Protein AF-X1PYH1-F1 (afdb_monomer_lite)

Structure (mmCIF, N/CA/C/O backbone):
data_AF-X1PYH1-F1
#
_entry.id   AF-X1PYH1-F1
#
loop_
_atom_site.group_PDB
_atom_site.id
_atom_site.type_symbol
_atom_site.label_atom_id
_atom_site.label_alt_id
_atom_site.label_comp_id
_atom_site.label_asym_id
_atom_site.label_entity_id
_atom_site.label_seq_id
_atom_site.pdbx_PDB_ins_code
_atom_site.Cartn_x
_atom_site.Cartn_y
_atom_site.Cartn_z
_atom_site.occupancy
_atom_site.B_iso_or_equiv
_atom_site.auth_seq_id
_atom_site.auth_comp_id
_atom_site.auth_asym_id
_atom_site.auth_atom_id
_atom_site.pdbx_PDB_model_num
ATOM 1 N N . MET A 1 1 ? 36.160 -0.342 13.410 1.00 29.77 1 MET A N 1
ATOM 2 C CA . MET A 1 1 ? 34.861 -1.018 13.612 1.00 29.77 1 MET A CA 1
ATOM 3 C C . MET A 1 1 ? 33.832 -0.411 12.671 1.00 29.77 1 MET A C 1
ATOM 5 O O . MET A 1 1 ? 33.293 0.646 12.962 1.00 29.77 1 MET A O 1
ATOM 9 N N . LYS A 1 2 ? 33.622 -1.039 11.515 1.00 25.28 2 LYS A N 1
ATOM 10 C CA . LYS A 1 2 ? 32.509 -0.775 10.598 1.00 25.28 2 LYS A CA 1
ATOM 11 C C . LYS A 1 2 ? 31.974 -2.154 10.226 1.00 25.28 2 LYS A C 1
ATOM 13 O O . LYS A 1 2 ? 32.674 -2.896 9.546 1.00 25.28 2 LYS A O 1
ATOM 18 N N . TYR A 1 3 ? 30.819 -2.531 10.765 1.00 29.95 3 TYR A N 1
ATOM 19 C CA . TYR A 1 3 ? 30.135 -3.752 10.352 1.00 29.95 3 TYR A CA 1
ATOM 20 C C . TYR A 1 3 ? 29.528 -3.486 8.975 1.00 29.95 3 TYR A C 1
ATOM 22 O O . TYR A 1 3 ? 28.573 -2.729 8.839 1.00 29.95 3 TYR A O 1
ATOM 30 N N . PHE A 1 4 ? 30.165 -4.053 7.956 1.00 30.06 4 PHE A N 1
ATOM 31 C CA . PHE A 1 4 ? 29.662 -4.154 6.595 1.00 30.06 4 PHE A CA 1
ATOM 32 C C . PHE A 1 4 ? 28.631 -5.292 6.610 1.00 30.06 4 PHE A C 1
ATOM 34 O O . PHE A 1 4 ? 28.982 -6.458 6.445 1.00 30.06 4 PHE A O 1
ATOM 41 N N . LEU A 1 5 ? 27.382 -4.972 6.967 1.00 30.33 5 LEU A N 1
ATOM 42 C CA . LEU A 1 5 ? 26.284 -5.933 6.951 1.00 30.33 5 LEU A CA 1
ATOM 43 C C . LEU A 1 5 ? 25.777 -6.031 5.510 1.00 30.33 5 LEU A C 1
ATOM 45 O O . LEU A 1 5 ? 25.154 -5.115 4.984 1.00 30.33 5 LEU A O 1
ATOM 49 N N . ILE A 1 6 ? 26.142 -7.135 4.871 1.00 33.06 6 ILE A N 1
ATOM 50 C CA . ILE A 1 6 ? 25.723 -7.544 3.536 1.00 33.06 6 ILE A CA 1
ATOM 51 C C . ILE A 1 6 ? 24.200 -7.736 3.546 1.00 33.06 6 ILE A C 1
ATOM 53 O O . ILE A 1 6 ? 23.698 -8.705 4.111 1.00 33.06 6 ILE A O 1
ATOM 57 N N . ILE A 1 7 ? 23.474 -6.819 2.907 1.00 37.38 7 ILE A N 1
ATOM 58 C CA . ILE A 1 7 ? 22.074 -7.009 2.515 1.00 37.38 7 ILE A CA 1
ATOM 59 C C . ILE A 1 7 ? 22.101 -7.859 1.241 1.00 37.38 7 ILE A C 1
ATOM 61 O O . ILE A 1 7 ? 22.012 -7.375 0.117 1.00 37.38 7 ILE A O 1
ATOM 65 N N . ILE A 1 8 ? 22.320 -9.161 1.431 1.00 38.06 8 ILE A N 1
ATOM 66 C CA . ILE A 1 8 ? 21.725 -10.156 0.542 1.00 38.06 8 ILE A CA 1
ATOM 67 C C . ILE A 1 8 ? 20.226 -9.993 0.748 1.00 38.06 8 ILE A C 1
ATOM 69 O O . ILE A 1 8 ? 19.776 -9.937 1.888 1.00 38.06 8 ILE A O 1
ATOM 73 N N . LEU A 1 9 ? 19.487 -9.888 -0.349 1.00 37.09 9 LEU A N 1
ATOM 74 C CA . LEU A 1 9 ? 18.041 -10.027 -0.438 1.00 37.09 9 LEU A CA 1
ATOM 75 C C . LEU A 1 9 ? 17.558 -11.199 0.451 1.00 37.09 9 LEU A C 1
ATOM 77 O O . LEU A 1 9 ? 17.448 -12.335 0.000 1.00 37.09 9 LEU A O 1
ATOM 81 N N . PHE A 1 10 ? 17.297 -10.935 1.732 1.00 38.44 10 PHE A N 1
ATOM 82 C CA . PHE A 1 10 ? 16.638 -11.844 2.665 1.00 38.44 10 PHE A CA 1
ATOM 83 C C . PHE A 1 10 ? 15.124 -11.594 2.513 1.00 38.44 10 PHE A C 1
ATOM 85 O O . PHE A 1 10 ? 14.453 -11.040 3.374 1.00 38.44 10 PHE A O 1
ATOM 92 N N . LEU A 1 11 ? 14.615 -11.992 1.339 1.00 33.66 11 LEU A N 1
ATOM 93 C CA . LEU A 1 11 ? 13.344 -12.725 1.227 1.00 33.66 11 LEU A CA 1
ATOM 94 C C . LEU A 1 11 ? 13.494 -14.173 1.747 1.00 33.66 11 LEU A C 1
ATOM 96 O O . LEU A 1 11 ? 12.543 -14.936 1.803 1.00 33.66 11 LEU A O 1
ATOM 100 N N . PHE A 1 12 ? 14.693 -14.546 2.177 1.00 37.38 12 PHE A N 1
ATOM 101 C CA . PHE A 1 12 ? 14.921 -15.592 3.154 1.00 37.38 12 PHE A CA 1
ATOM 102 C C . PHE A 1 12 ? 14.766 -14.974 4.537 1.00 37.38 12 PHE A C 1
ATOM 104 O O . PHE A 1 12 ? 15.294 -13.914 4.777 1.00 37.38 12 PHE A O 1
ATOM 111 N N . LEU A 1 13 ? 14.062 -15.595 5.459 1.00 31.92 13 LEU A N 1
ATOM 112 C CA . LEU A 1 13 ? 14.347 -15.599 6.896 1.00 31.92 13 LEU A CA 1
ATOM 113 C C . LEU A 1 13 ? 13.518 -16.804 7.323 1.00 31.92 13 LEU A C 1
ATOM 115 O O . LEU A 1 13 ? 12.309 -16.715 7.292 1.00 31.92 13 LEU A O 1
ATOM 119 N N . PHE A 1 14 ? 14.161 -17.947 7.576 1.00 34.31 14 PHE A N 1
ATOM 120 C CA . PHE A 1 14 ? 13.567 -19.281 7.811 1.00 34.31 14 PHE A CA 1
ATOM 121 C C . PHE A 1 14 ? 13.035 -20.073 6.600 1.00 34.31 14 PHE A C 1
ATOM 123 O O . PHE A 1 14 ? 12.016 -20.749 6.705 1.00 34.31 14 PHE A O 1
ATOM 130 N N . CYS A 1 15 ? 13.772 -20.103 5.486 1.00 30.48 15 CYS A N 1
ATOM 131 C CA . CYS A 1 15 ? 13.591 -21.153 4.476 1.00 30.48 15 CYS A CA 1
ATOM 132 C C . CYS A 1 15 ? 14.838 -22.049 4.457 1.00 30.48 15 CYS A C 1
ATOM 134 O O . CYS A 1 15 ? 15.931 -21.600 4.119 1.00 30.48 15 CYS A O 1
ATOM 136 N N . GLU A 1 16 ? 14.690 -23.316 4.852 1.00 31.92 16 GLU A N 1
ATOM 137 C CA . GLU A 1 16 ? 15.751 -24.341 4.872 1.00 31.92 16 GLU A CA 1
ATOM 138 C C . GLU A 1 16 ? 16.169 -24.814 3.463 1.00 31.92 16 GLU A C 1
ATOM 140 O O . GLU A 1 16 ? 16.886 -25.804 3.310 1.00 31.92 16 GLU A O 1
ATOM 145 N N . LYS A 1 17 ? 15.743 -24.111 2.409 1.00 33.50 17 LYS A N 1
ATOM 146 C CA . LYS A 1 17 ? 16.168 -24.345 1.030 1.00 33.50 17 LYS A CA 1
ATOM 147 C C . LYS A 1 17 ? 16.424 -23.010 0.332 1.00 33.50 17 LYS A C 1
ATOM 149 O O . LYS A 1 17 ? 15.643 -22.080 0.517 1.00 33.50 17 LYS A O 1
ATOM 154 N N . PRO A 1 18 ? 17.503 -22.895 -0.458 1.00 39.22 18 PRO A N 1
ATOM 155 C CA . PRO A 1 18 ? 17.716 -21.731 -1.300 1.00 39.22 18 PRO A CA 1
ATOM 156 C C . PRO A 1 18 ? 16.620 -21.720 -2.374 1.00 39.22 18 PRO A C 1
ATOM 158 O O . PRO A 1 18 ? 16.609 -22.570 -3.260 1.00 39.22 18 PRO A O 1
ATOM 161 N N . ASP A 1 19 ? 15.674 -20.794 -2.255 1.00 42.78 19 ASP A N 1
ATOM 162 C CA . ASP A 1 19 ? 14.613 -20.563 -3.228 1.00 42.78 19 ASP A CA 1
ATOM 163 C C . ASP A 1 19 ? 15.245 -20.077 -4.539 1.00 42.78 19 ASP A C 1
ATOM 165 O O . ASP A 1 19 ? 15.707 -18.939 -4.653 1.00 42.78 19 ASP A O 1
ATOM 169 N N . GLU A 1 20 ? 15.235 -20.946 -5.552 1.00 42.94 20 GLU A N 1
ATOM 170 C CA . GLU A 1 20 ? 15.493 -20.620 -6.965 1.00 42.94 20 GLU A CA 1
ATOM 171 C C . GLU A 1 20 ? 14.577 -19.493 -7.489 1.00 42.94 20 GLU A C 1
ATOM 173 O O . GLU A 1 20 ? 14.863 -18.860 -8.510 1.00 42.94 20 GLU A O 1
ATOM 178 N N . ASP A 1 21 ? 13.496 -19.210 -6.763 1.00 47.22 21 ASP A N 1
ATOM 179 C CA . ASP A 1 21 ? 12.333 -18.470 -7.224 1.00 47.22 21 ASP A CA 1
ATOM 180 C C . ASP A 1 21 ? 12.578 -16.959 -7.422 1.00 47.22 21 ASP A C 1
ATOM 182 O O . ASP A 1 21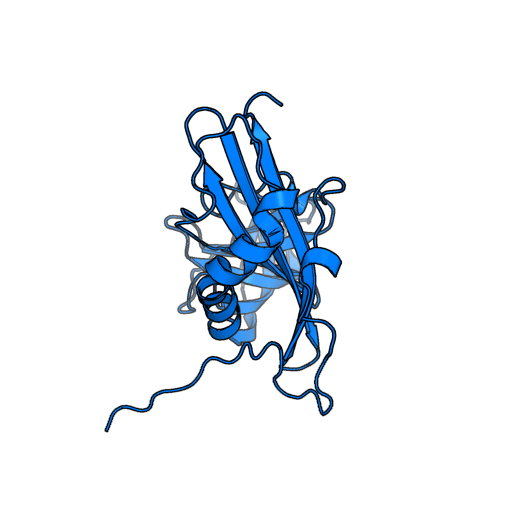 ? 12.025 -16.370 -8.342 1.00 47.22 21 ASP A O 1
ATOM 186 N N . LEU A 1 22 ? 13.494 -16.312 -6.692 1.00 50.00 22 LEU A N 1
ATOM 187 C CA . LEU A 1 22 ? 13.675 -14.842 -6.756 1.00 50.00 22 LEU A CA 1
ATOM 188 C C . LEU A 1 22 ? 14.793 -14.348 -7.680 1.00 50.00 22 LEU A C 1
ATOM 190 O O . LEU A 1 22 ? 15.028 -13.142 -7.817 1.00 50.00 22 LEU A O 1
ATOM 194 N N . SER A 1 23 ? 15.489 -15.267 -8.344 1.00 64.12 23 SER A N 1
ATOM 195 C CA . SER A 1 23 ? 16.517 -14.915 -9.329 1.00 64.12 23 SER A CA 1
ATOM 196 C C . SER A 1 23 ? 15.927 -14.149 -10.528 1.00 64.12 23 SER A C 1
ATOM 198 O O . SER A 1 23 ? 16.585 -13.247 -11.069 1.00 64.12 23 SER A O 1
ATOM 200 N N . ASN A 1 24 ? 14.660 -14.428 -10.864 1.00 82.44 24 ASN A N 1
ATOM 201 C CA . ASN A 1 24 ? 13.944 -13.885 -12.013 1.00 82.44 24 ASN A CA 1
ATOM 202 C C . ASN A 1 24 ? 12.606 -13.202 -11.620 1.00 82.44 24 ASN A C 1
ATOM 204 O O . ASN A 1 24 ? 11.560 -13.855 -11.635 1.00 82.44 24 ASN A O 1
ATOM 208 N N . PRO A 1 25 ? 12.594 -11.888 -11.312 1.00 87.12 25 PRO A N 1
ATOM 209 C CA . PRO A 1 25 ? 11.375 -11.171 -10.917 1.00 87.12 25 PRO A CA 1
ATOM 210 C C . PRO A 1 25 ? 10.311 -11.106 -12.021 1.00 87.12 25 PRO A C 1
ATOM 212 O O . PRO A 1 25 ? 9.142 -10.912 -11.705 1.00 87.12 25 PRO A O 1
ATOM 215 N N . LEU A 1 26 ? 10.681 -11.319 -13.290 1.00 91.81 26 LEU A N 1
ATOM 216 C CA . LEU A 1 26 ? 9.736 -11.335 -14.413 1.00 91.81 26 LEU A CA 1
ATOM 217 C C . LEU A 1 26 ? 8.665 -12.420 -14.255 1.00 91.81 26 LEU A C 1
ATOM 219 O O . LEU A 1 26 ? 7.538 -12.226 -14.686 1.00 91.81 26 LEU A O 1
ATOM 223 N N . LYS A 1 27 ? 8.976 -13.531 -13.569 1.00 92.69 27 LYS A N 1
ATOM 224 C CA . LYS A 1 27 ? 8.001 -14.596 -13.270 1.00 92.69 27 LYS A CA 1
ATOM 225 C C . LYS A 1 27 ? 6.818 -14.103 -12.422 1.00 92.69 27 LYS A C 1
ATOM 227 O O . LYS A 1 27 ? 5.749 -14.702 -12.462 1.00 92.69 27 LYS A O 1
ATOM 232 N N . TYR A 1 28 ? 7.018 -13.042 -11.646 1.00 94.62 28 TYR A N 1
ATOM 233 C CA . TYR A 1 28 ? 6.016 -12.471 -10.745 1.00 94.62 28 TYR A CA 1
ATOM 234 C C . TYR A 1 28 ? 5.388 -11.197 -11.302 1.00 94.62 28 TYR A C 1
ATOM 236 O O . TYR A 1 28 ? 4.490 -10.649 -10.664 1.00 94.62 28 TYR A O 1
ATOM 244 N N . LEU A 1 29 ? 5.889 -10.698 -12.432 1.00 96.50 29 LEU A N 1
ATOM 245 C CA . LEU A 1 29 ? 5.482 -9.427 -13.002 1.00 96.50 29 LEU A CA 1
ATOM 246 C C . LEU A 1 29 ? 4.119 -9.549 -13.689 1.00 96.50 29 LEU A C 1
ATOM 248 O O . LEU A 1 29 ? 3.876 -10.470 -14.460 1.00 96.50 29 LEU A O 1
ATOM 252 N N . GLU A 1 30 ? 3.255 -8.582 -13.413 1.00 97.31 30 GLU A N 1
ATOM 253 C CA . GLU A 1 30 ? 1.951 -8.387 -14.030 1.00 97.31 30 GLU A CA 1
ATOM 254 C C . GLU A 1 30 ? 1.839 -6.957 -14.537 1.00 97.31 30 GLU A C 1
ATOM 256 O O . GLU A 1 30 ? 2.073 -6.007 -13.778 1.00 97.31 30 GLU A O 1
ATOM 261 N N . THR A 1 31 ? 1.465 -6.831 -15.807 1.00 95.38 31 THR A N 1
ATOM 262 C CA . THR A 1 31 ? 1.435 -5.566 -16.547 1.00 95.38 31 THR A CA 1
ATOM 263 C C . THR A 1 31 ? 0.087 -5.287 -17.215 1.00 95.38 31 THR A C 1
ATOM 265 O O . THR A 1 31 ? -0.099 -4.184 -17.732 1.00 95.38 31 THR A O 1
ATOM 268 N N . GLU A 1 32 ? -0.868 -6.224 -17.174 1.00 92.38 32 GLU A N 1
ATOM 269 C CA . GLU A 1 32 ? -2.141 -6.103 -17.898 1.00 92.38 32 GLU A CA 1
ATOM 270 C C . GLU A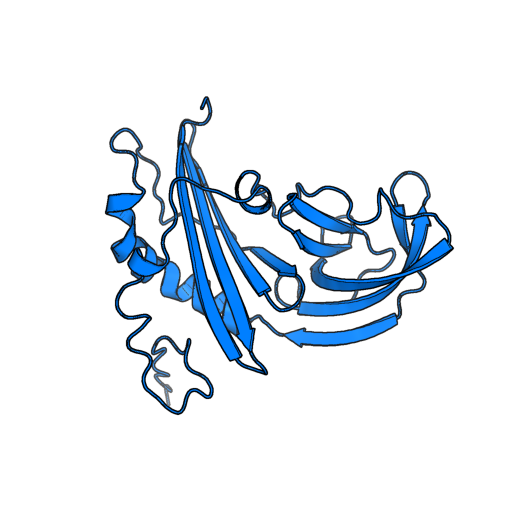 1 32 ? -3.348 -6.239 -16.960 1.00 92.38 32 GLU A C 1
ATOM 272 O O . GLU A 1 32 ? -4.205 -5.349 -16.910 1.00 92.38 32 GLU A O 1
ATOM 277 N N . ASP A 1 33 ? -3.393 -7.305 -16.155 1.00 93.44 33 ASP A N 1
ATOM 278 C CA . ASP A 1 33 ? -4.550 -7.636 -15.322 1.00 93.44 33 ASP A CA 1
ATOM 279 C C . ASP A 1 33 ? -4.364 -7.167 -13.875 1.00 93.44 33 ASP A C 1
ATOM 281 O O . ASP A 1 33 ? -3.862 -7.865 -12.986 1.00 93.44 33 ASP A O 1
ATOM 285 N N . PHE A 1 34 ? -4.811 -5.937 -13.625 1.00 93.75 34 PHE A N 1
ATOM 286 C CA . PHE A 1 34 ? -4.645 -5.283 -12.333 1.00 93.75 34 PHE A CA 1
ATOM 287 C C . PHE A 1 34 ? -5.867 -5.413 -11.420 1.00 93.75 34 PHE A C 1
ATOM 289 O O . PHE A 1 34 ? -6.981 -5.085 -11.835 1.00 93.75 34 PHE A O 1
ATOM 296 N N . PRO A 1 35 ? -5.690 -5.749 -10.132 1.00 93.38 35 PRO A N 1
ATOM 297 C CA . PRO A 1 35 ? -6.773 -5.674 -9.158 1.00 93.38 35 PRO A CA 1
ATOM 298 C C . PRO A 1 35 ? -7.125 -4.214 -8.826 1.00 93.38 35 PRO A C 1
ATOM 300 O O . PRO A 1 35 ? -6.287 -3.312 -8.936 1.00 93.38 35 PRO A O 1
ATOM 303 N N . LEU A 1 36 ? -8.354 -3.953 -8.361 1.00 91.62 36 LEU A N 1
ATOM 304 C CA . LEU A 1 36 ? -8.830 -2.576 -8.144 1.00 91.62 36 LEU A CA 1
ATOM 305 C C . LEU A 1 36 ? -8.032 -1.818 -7.077 1.00 91.62 36 LEU A C 1
ATOM 307 O O . LEU A 1 36 ? -7.921 -0.594 -7.153 1.00 91.62 36 LEU A O 1
ATOM 311 N N . TYR A 1 37 ? -7.450 -2.525 -6.104 1.00 91.38 37 TYR A N 1
ATOM 312 C CA . TYR A 1 37 ? -6.566 -1.916 -5.110 1.00 91.38 37 TYR A CA 1
ATOM 313 C C . TYR A 1 37 ? -5.264 -1.370 -5.716 1.00 91.38 37 TYR A C 1
ATOM 315 O O . TYR A 1 37 ? -4.681 -0.454 -5.146 1.00 91.38 37 TYR A O 1
ATOM 323 N N . PHE A 1 38 ? -4.829 -1.884 -6.872 1.00 92.94 38 PHE A N 1
ATOM 324 C CA . PHE A 1 38 ? -3.674 -1.371 -7.612 1.00 92.94 38 PHE A CA 1
ATOM 325 C C . PHE A 1 38 ? -4.075 -0.325 -8.657 1.00 92.94 38 PHE A C 1
ATOM 327 O O . PHE A 1 38 ? -3.391 0.675 -8.829 1.00 92.94 38 PHE A O 1
ATOM 334 N N . GLN A 1 39 ? -5.222 -0.486 -9.322 1.00 88.81 39 GLN A N 1
ATOM 335 C CA . GLN A 1 39 ? -5.643 0.445 -10.378 1.00 88.81 39 GLN A CA 1
ATOM 336 C C . GLN A 1 39 ? -5.813 1.900 -9.905 1.00 88.81 39 GLN A C 1
ATOM 338 O O . GLN A 1 39 ? -5.784 2.818 -10.726 1.00 88.81 39 GLN A O 1
ATOM 343 N N . LYS A 1 40 ? -6.016 2.123 -8.602 1.00 80.38 40 LYS A N 1
ATOM 344 C CA . LYS A 1 40 ? -6.278 3.443 -8.012 1.00 80.38 40 LYS A CA 1
ATOM 345 C C . LYS A 1 40 ? -5.305 3.768 -6.880 1.00 80.38 40 LYS A C 1
ATOM 347 O O . LYS A 1 40 ? -5.738 4.141 -5.789 1.00 80.38 40 LYS A O 1
ATOM 352 N N . LEU A 1 41 ? -3.998 3.626 -7.122 1.00 85.25 41 LEU A N 1
ATOM 353 C CA . LEU A 1 41 ? -2.999 4.014 -6.126 1.00 85.25 41 LEU A CA 1
ATOM 354 C C . LEU A 1 41 ? -3.103 5.517 -5.802 1.00 85.25 41 LEU A C 1
ATOM 356 O O . LEU A 1 41 ? -3.016 6.361 -6.695 1.00 85.25 41 LEU A O 1
ATOM 360 N N . PRO A 1 42 ? -3.291 5.895 -4.528 1.00 73.25 42 PRO A N 1
ATOM 361 C CA . PRO A 1 42 ? -3.278 7.296 -4.133 1.00 73.25 42 PRO A CA 1
ATOM 362 C C . PRO A 1 42 ? -1.886 7.914 -4.200 1.00 73.25 42 PRO A C 1
ATOM 364 O O . PRO A 1 42 ? -0.914 7.319 -3.745 1.00 73.25 42 PRO A O 1
ATOM 367 N N . TYR A 1 43 ? -1.838 9.191 -4.580 1.00 67.00 43 TYR A N 1
ATOM 368 C CA . TYR A 1 43 ? -0.630 10.018 -4.513 1.00 67.00 43 TYR A CA 1
ATOM 369 C C . TYR A 1 43 ? -0.031 10.140 -3.103 1.00 67.00 43 TYR A C 1
ATOM 371 O O . TYR A 1 43 ? 1.183 10.215 -2.960 1.00 67.00 43 TYR A O 1
ATOM 379 N N . TYR A 1 44 ? -0.874 10.172 -2.067 1.00 64.69 44 TYR A N 1
ATOM 380 C CA . TYR A 1 44 ? -0.451 10.349 -0.669 1.00 64.69 44 TYR A CA 1
ATOM 381 C C . TYR A 1 44 ? -0.751 9.131 0.209 1.00 64.69 44 TYR A C 1
ATOM 383 O O . TYR A 1 44 ? -0.853 9.258 1.428 1.00 64.69 44 TYR A O 1
ATOM 391 N N . GLY A 1 45 ? -1.011 7.964 -0.384 1.00 60.22 45 GLY A N 1
ATOM 392 C CA . GLY A 1 45 ? -1.431 6.804 0.402 1.00 60.22 45 GLY A CA 1
ATOM 393 C C . GLY A 1 45 ? -2.888 6.873 0.897 1.00 60.22 45 GLY A C 1
ATOM 394 O O . GLY A 1 45 ? -3.319 5.979 1.621 1.00 60.22 45 GLY A O 1
ATOM 395 N N . VAL A 1 46 ? -3.658 7.911 0.536 1.00 61.91 46 VAL A N 1
ATOM 396 C CA . VAL A 1 46 ? -5.046 8.130 0.990 1.00 61.91 46 VAL A CA 1
ATOM 397 C C . VAL A 1 46 ? -5.964 8.473 -0.194 1.00 61.91 46 VAL A C 1
ATOM 399 O O . VAL A 1 46 ? -6.119 9.633 -0.542 1.00 61.91 46 VAL A O 1
ATOM 402 N N . ASN A 1 47 ? -6.525 7.455 -0.851 1.00 60.19 47 ASN A N 1
ATOM 403 C CA . ASN A 1 47 ? -7.721 7.510 -1.723 1.00 60.19 47 ASN A CA 1
ATOM 404 C C . ASN A 1 47 ? -8.373 6.126 -1.683 1.00 60.19 47 ASN A C 1
ATOM 406 O O . ASN A 1 47 ? -8.570 5.463 -2.701 1.00 60.19 47 ASN A O 1
ATOM 410 N N . GLY A 1 48 ? -8.618 5.649 -0.467 1.00 67.56 48 GLY A N 1
ATOM 411 C CA . GLY A 1 48 ? -9.442 4.470 -0.274 1.00 67.56 48 GLY A CA 1
ATOM 412 C C . GLY A 1 48 ? -10.906 4.853 -0.144 1.00 67.56 48 GLY A C 1
ATOM 413 O O . GLY A 1 48 ? -11.227 6.026 0.024 1.00 67.56 48 GLY A O 1
ATOM 414 N N . ARG A 1 49 ? -11.794 3.863 -0.175 1.00 84.81 49 ARG A N 1
ATOM 415 C CA . ARG A 1 49 ? -13.118 4.035 0.439 1.00 84.81 49 ARG A CA 1
ATOM 416 C C . ARG A 1 49 ? -12.963 3.935 1.950 1.00 84.81 49 ARG A C 1
ATOM 418 O O . ARG A 1 49 ? -12.024 3.287 2.430 1.00 84.81 49 ARG A O 1
ATOM 425 N N . ASN A 1 50 ? -13.880 4.528 2.697 1.00 90.81 50 ASN A N 1
ATOM 426 C CA . ASN A 1 50 ? -13.925 4.258 4.119 1.00 90.81 50 ASN A CA 1
ATOM 427 C C . ASN A 1 50 ? -14.354 2.795 4.329 1.00 90.81 50 ASN A C 1
ATOM 429 O O . ASN A 1 50 ? -15.444 2.386 3.926 1.00 90.81 50 ASN A O 1
ATOM 433 N N . GLY A 1 51 ? -13.486 1.992 4.949 1.00 91.94 51 GLY A N 1
ATOM 434 C CA . GLY A 1 51 ? -13.710 0.556 5.164 1.00 91.94 51 GLY A CA 1
ATOM 435 C C . GLY A 1 51 ? -14.882 0.226 6.096 1.00 91.94 51 GLY A C 1
ATOM 436 O O . GLY A 1 51 ? -15.237 -0.941 6.240 1.00 91.94 51 GLY A O 1
ATOM 437 N N . LEU A 1 52 ? -15.490 1.236 6.721 1.00 94.56 52 LEU A N 1
ATOM 438 C CA . LEU A 1 52 ? -16.607 1.113 7.654 1.00 94.56 52 LEU A CA 1
ATOM 439 C C . LEU A 1 52 ? -17.946 1.578 7.061 1.00 94.56 52 LEU A C 1
ATOM 441 O O . LEU A 1 52 ? -18.969 1.415 7.716 1.00 94.56 52 LEU A O 1
ATOM 445 N N . GLU A 1 53 ? -17.974 2.142 5.846 1.00 91.50 53 GLU A N 1
ATOM 446 C CA . GLU A 1 53 ? -19.186 2.724 5.232 1.00 91.50 53 GLU A CA 1
ATOM 447 C C . GLU A 1 53 ? -20.383 1.769 5.173 1.00 91.50 53 GLU A C 1
ATOM 449 O O . GLU A 1 53 ? -21.531 2.191 5.289 1.00 91.50 53 GLU A O 1
ATOM 454 N N . THR A 1 54 ? -20.121 0.477 4.986 1.00 90.69 54 THR A N 1
ATOM 455 C CA . THR A 1 54 ? -21.164 -0.554 4.872 1.00 90.69 54 THR A CA 1
ATOM 456 C C . THR A 1 54 ? -21.565 -1.158 6.218 1.00 90.69 54 THR A C 1
ATOM 458 O O . THR A 1 54 ? -22.512 -1.945 6.286 1.00 90.69 54 THR A O 1
ATOM 461 N N . LEU A 1 55 ? -20.866 -0.798 7.298 1.00 93.38 55 LEU A N 1
ATOM 462 C CA . LEU A 1 55 ? -21.106 -1.322 8.634 1.00 93.38 55 LEU A CA 1
ATOM 463 C C . LEU A 1 55 ? -22.122 -0.462 9.384 1.00 93.38 55 LEU A C 1
ATOM 465 O O . LEU A 1 55 ? -22.171 0.761 9.262 1.00 93.38 55 LEU A O 1
ATOM 469 N N . LYS A 1 56 ? -22.949 -1.119 10.199 1.00 93.62 56 LYS A N 1
ATOM 470 C CA . LYS A 1 56 ? -23.912 -0.422 11.053 1.00 93.62 56 LYS A CA 1
ATOM 471 C C . LYS A 1 56 ? -23.192 0.234 12.229 1.00 93.62 56 LYS A C 1
ATOM 473 O O . LYS A 1 56 ? -22.217 -0.302 12.752 1.00 93.62 56 LYS A O 1
ATOM 478 N N . LYS A 1 57 ? -23.733 1.370 12.671 1.00 95.44 57 LYS A N 1
ATOM 479 C CA . LYS A 1 57 ? -23.330 2.028 13.915 1.00 95.44 57 LYS A CA 1
ATOM 480 C C . LYS A 1 57 ? -23.487 1.072 15.109 1.00 95.44 57 LYS A C 1
ATOM 482 O O . LYS A 1 57 ? -24.379 0.224 15.107 1.00 95.44 57 LYS A O 1
ATOM 487 N N . ASP A 1 58 ? -22.627 1.248 16.105 1.00 96.00 58 ASP A N 1
ATOM 488 C CA . ASP A 1 58 ? -22.594 0.550 17.392 1.00 96.00 58 ASP A CA 1
ATOM 489 C C . ASP A 1 58 ? -22.261 -0.953 17.277 1.00 96.00 58 ASP A C 1
ATOM 491 O O . ASP A 1 58 ? -22.432 -1.721 18.223 1.00 96.00 58 ASP A O 1
ATOM 495 N N . VAL A 1 59 ? -21.743 -1.384 16.120 1.00 97.31 59 VAL A N 1
ATOM 496 C CA . VAL A 1 59 ? -21.218 -2.740 15.912 1.00 97.31 59 VAL A CA 1
ATOM 497 C C . VAL A 1 59 ? -19.749 -2.796 16.318 1.00 97.31 59 VAL A C 1
ATOM 499 O O . VAL A 1 59 ? -18.952 -1.949 15.918 1.00 97.31 59 VAL A O 1
ATOM 502 N N . LEU A 1 60 ? -19.388 -3.827 17.078 1.00 97.62 60 LEU A N 1
ATOM 503 C CA . LEU A 1 60 ? -18.007 -4.144 17.425 1.00 97.62 60 LEU A CA 1
ATOM 504 C C . LEU A 1 60 ? -17.348 -4.937 16.291 1.00 97.62 60 LEU A C 1
ATOM 506 O O . LEU A 1 60 ? -17.889 -5.957 15.859 1.00 97.62 60 LEU A O 1
ATOM 510 N N . VAL A 1 61 ? -16.180 -4.493 15.831 1.00 97.31 61 VAL A N 1
ATOM 511 C CA . VAL A 1 61 ? -15.430 -5.142 14.747 1.00 97.31 61 VAL A CA 1
ATOM 512 C C . VAL A 1 61 ? -13.950 -5.278 15.076 1.00 97.31 61 VAL A C 1
ATOM 514 O O . VAL A 1 61 ? -13.383 -4.451 15.789 1.00 97.31 61 VAL A O 1
ATOM 517 N N . ASP A 1 62 ? -13.334 -6.316 14.511 1.00 96.88 62 ASP A N 1
ATOM 518 C CA . ASP A 1 62 ? -11.890 -6.525 14.522 1.00 96.88 62 ASP A CA 1
ATOM 519 C C . ASP A 1 62 ? -11.334 -6.180 13.136 1.00 96.88 62 ASP A C 1
ATOM 521 O O . ASP A 1 62 ? -11.768 -6.740 12.128 1.00 96.88 62 ASP A O 1
ATOM 525 N N . ILE A 1 63 ? -10.383 -5.250 13.075 1.00 96.06 63 ILE A N 1
ATOM 526 C CA . ILE A 1 63 ? -9.756 -4.797 11.832 1.00 96.06 63 ILE A CA 1
ATOM 527 C C . ILE A 1 63 ? -8.245 -4.917 11.957 1.00 96.06 63 ILE A C 1
ATOM 529 O O . ILE A 1 63 ? -7.633 -4.423 12.903 1.00 96.06 63 ILE A O 1
ATOM 533 N N . LYS A 1 64 ? -7.639 -5.563 10.963 1.00 97.00 64 LYS A N 1
ATOM 534 C CA . LYS A 1 64 ? -6.193 -5.687 10.809 1.00 97.00 64 LYS A CA 1
ATOM 535 C C . LYS A 1 64 ? -5.728 -4.791 9.669 1.00 97.00 64 LYS A C 1
ATOM 537 O O . LYS A 1 64 ? -6.290 -4.847 8.580 1.00 97.00 64 LYS A O 1
ATOM 542 N N . GLY A 1 65 ? -4.701 -3.982 9.900 1.00 97.25 65 GLY A N 1
ATOM 543 C CA . GLY A 1 65 ? -4.173 -3.097 8.865 1.00 97.25 65 GLY A CA 1
ATOM 544 C C . GLY A 1 65 ? -2.912 -2.356 9.283 1.00 97.25 65 GLY A C 1
ATOM 545 O O . GLY A 1 65 ? -2.459 -2.454 10.425 1.00 97.25 65 GLY A O 1
ATOM 546 N N . ILE A 1 66 ? -2.347 -1.604 8.342 1.00 97.50 66 ILE A N 1
ATOM 547 C CA . ILE A 1 66 ? -1.180 -0.756 8.592 1.00 97.50 66 ILE A CA 1
ATOM 548 C C . ILE A 1 66 ? -1.639 0.547 9.227 1.00 97.50 66 ILE A C 1
ATOM 550 O O . ILE A 1 66 ? -2.449 1.268 8.651 1.00 97.50 66 ILE A O 1
ATOM 554 N N . TYR A 1 67 ? -1.116 0.868 10.402 1.00 97.56 67 TYR A N 1
ATOM 555 C CA . TYR A 1 67 ? -1.373 2.138 11.055 1.00 97.56 67 TYR A CA 1
ATOM 556 C C . TYR A 1 67 ? -0.709 3.287 10.296 1.00 97.56 67 TYR A C 1
ATOM 558 O O . TYR A 1 67 ? 0.492 3.270 10.007 1.00 97.56 67 TYR A O 1
ATOM 566 N N . VAL A 1 68 ? -1.498 4.318 10.012 1.00 95.56 68 VAL A N 1
ATOM 567 C CA . VAL A 1 68 ? -1.044 5.543 9.366 1.00 95.56 68 VAL A CA 1
ATOM 568 C C . VAL A 1 68 ? -1.442 6.731 10.225 1.00 95.56 68 VAL A C 1
ATOM 570 O O . VAL A 1 68 ? -2.620 6.960 10.514 1.00 95.56 68 VAL A O 1
ATOM 573 N N . LYS A 1 69 ? -0.440 7.518 10.617 1.00 94.31 69 LYS A N 1
ATOM 574 C CA . LYS A 1 69 ? -0.624 8.761 11.361 1.00 94.31 69 LYS A CA 1
ATOM 575 C C . LYS A 1 69 ? -0.729 9.920 10.374 1.00 94.31 69 LYS A C 1
ATOM 577 O O . LYS A 1 69 ? 0.271 10.542 10.018 1.00 94.31 69 LYS A O 1
ATOM 582 N N . GLY A 1 70 ? -1.944 10.196 9.908 1.00 87.00 70 GLY A N 1
ATOM 583 C CA . GLY A 1 70 ? -2.209 11.346 9.049 1.00 87.00 70 GLY A CA 1
ATOM 584 C C . GLY A 1 70 ? -2.139 12.675 9.808 1.00 87.00 70 GLY A C 1
ATOM 585 O O . GLY A 1 70 ? -2.166 12.728 11.036 1.00 87.00 70 GLY A O 1
ATOM 586 N N . LYS A 1 71 ? -2.076 13.781 9.056 1.00 84.69 71 LYS A N 1
ATOM 587 C CA . LYS A 1 71 ? -2.017 15.145 9.614 1.00 84.69 71 LYS A CA 1
ATOM 588 C C . LYS A 1 71 ? -3.263 15.515 10.429 1.00 84.69 71 LYS A C 1
ATOM 590 O O . LYS A 1 71 ? -3.151 16.244 11.408 1.00 84.69 71 LYS A O 1
ATOM 595 N N . PHE A 1 72 ? -4.430 15.042 9.995 1.00 84.88 72 PHE A N 1
ATOM 596 C CA . PHE A 1 72 ? -5.731 15.385 10.583 1.00 84.88 72 PHE A CA 1
ATOM 597 C C . PHE A 1 72 ? -6.482 14.172 11.135 1.00 84.88 72 PHE A C 1
ATOM 599 O O . PHE A 1 72 ? -7.271 14.315 12.060 1.00 84.88 72 PHE A O 1
ATOM 606 N N . VAL A 1 73 ? -6.233 12.988 10.576 1.00 89.06 73 VAL A N 1
ATOM 607 C CA . VAL A 1 73 ? -6.893 11.739 10.956 1.00 89.06 73 VAL A CA 1
ATOM 608 C C . VAL A 1 73 ? -5.864 10.618 10.972 1.00 89.06 73 VAL A C 1
ATOM 610 O O . VAL A 1 73 ? -5.029 10.522 10.070 1.00 89.06 73 VAL A O 1
ATOM 613 N N . SER A 1 74 ? -5.904 9.789 12.012 1.00 94.62 74 SER A N 1
ATOM 614 C CA . SER A 1 74 ? -5.164 8.526 12.043 1.00 94.62 74 SER A CA 1
ATOM 615 C C . SER A 1 74 ? -6.081 7.412 11.557 1.00 94.62 74 SER A C 1
ATOM 617 O O . SER A 1 74 ? -7.282 7.445 11.819 1.00 94.62 74 SER A O 1
ATOM 619 N N . PHE A 1 75 ? -5.545 6.448 10.821 1.00 95.62 75 PHE A N 1
ATOM 620 C CA . PHE A 1 75 ? -6.354 5.388 10.225 1.00 95.62 75 PHE A CA 1
ATOM 621 C C . PHE A 1 75 ? -5.569 4.083 10.098 1.00 95.62 75 PHE A C 1
ATOM 623 O O . PHE A 1 75 ? -4.340 4.077 10.173 1.00 95.62 75 PHE A O 1
ATOM 630 N N . LEU A 1 76 ? -6.283 2.976 9.888 1.00 96.25 76 LEU A N 1
ATOM 631 C CA . LEU A 1 76 ? -5.686 1.739 9.384 1.00 96.25 76 LEU A CA 1
ATOM 632 C C . LEU A 1 76 ? -5.848 1.669 7.873 1.00 96.25 76 LEU A C 1
ATOM 634 O O . LEU A 1 76 ? -6.942 1.910 7.362 1.00 96.25 76 LEU A O 1
ATOM 638 N N . ARG A 1 77 ? -4.781 1.310 7.161 1.00 95.75 77 ARG A N 1
ATOM 639 C CA . ARG A 1 77 ? -4.819 1.010 5.733 1.00 95.75 77 ARG A CA 1
ATOM 640 C C . ARG A 1 77 ? -4.914 -0.494 5.513 1.00 95.75 77 ARG A C 1
ATOM 642 O O . ARG A 1 77 ? -4.056 -1.260 5.961 1.00 95.75 77 ARG A O 1
ATOM 649 N N . THR A 1 78 ? -5.946 -0.896 4.789 1.00 95.12 78 THR A N 1
ATOM 650 C CA . THR A 1 78 ? -6.196 -2.278 4.370 1.00 95.12 78 THR A CA 1
ATOM 651 C C . THR A 1 78 ? -6.625 -2.302 2.903 1.00 95.12 78 THR A C 1
ATOM 653 O O . THR A 1 78 ? -6.759 -1.248 2.275 1.00 95.12 78 THR A O 1
ATOM 656 N N . PHE A 1 79 ? -6.784 -3.484 2.320 1.00 94.06 79 PHE A N 1
ATOM 657 C CA . PHE A 1 79 ? -7.187 -3.645 0.927 1.00 94.06 79 PHE A CA 1
ATOM 658 C C . PHE A 1 79 ? -7.933 -4.958 0.709 1.00 94.06 79 PHE A C 1
ATOM 660 O O . PHE A 1 79 ? -7.844 -5.889 1.505 1.00 94.06 79 PHE A O 1
ATOM 667 N N . ASN A 1 80 ? -8.668 -5.034 -0.390 1.00 92.75 80 ASN A N 1
ATOM 668 C CA . ASN A 1 80 ? -9.173 -6.278 -0.961 1.00 92.75 80 ASN A CA 1
ATOM 669 C C . ASN A 1 80 ? -9.334 -6.078 -2.474 1.00 92.75 80 ASN A C 1
ATOM 671 O O . ASN A 1 80 ? -9.062 -4.991 -2.985 1.00 92.75 80 ASN A O 1
ATOM 675 N N . ASP A 1 81 ? -9.832 -7.084 -3.189 1.00 89.50 81 ASP A N 1
ATOM 676 C CA . ASP A 1 81 ? -9.994 -7.030 -4.650 1.00 89.50 81 ASP A CA 1
ATOM 677 C C . ASP A 1 81 ? -10.856 -5.864 -5.155 1.00 89.50 81 ASP A C 1
ATOM 679 O O . ASP A 1 81 ? -10.739 -5.481 -6.317 1.00 89.50 81 ASP A O 1
ATOM 683 N N . SER A 1 82 ? -11.689 -5.265 -4.297 1.00 89.00 82 SER A N 1
ATOM 684 C CA . SER A 1 82 ? -12.520 -4.107 -4.636 1.00 89.00 82 SER A CA 1
ATOM 685 C C . SER A 1 82 ? -11.847 -2.745 -4.424 1.00 89.00 82 SER A C 1
ATOM 687 O O . SER A 1 82 ? -12.361 -1.739 -4.922 1.00 89.00 82 SER A O 1
ATOM 689 N N . GLY A 1 83 ? -10.701 -2.682 -3.736 1.00 90.81 83 GLY A N 1
ATOM 690 C CA . GLY A 1 83 ? -9.942 -1.441 -3.585 1.00 90.81 83 GLY A CA 1
ATOM 691 C C . GLY A 1 83 ? -9.012 -1.368 -2.374 1.00 90.81 83 GLY A C 1
ATOM 692 O O . GLY A 1 83 ? -8.891 -2.294 -1.574 1.00 90.81 83 GLY A O 1
ATOM 693 N N . LEU A 1 84 ? -8.358 -0.213 -2.242 1.00 92.12 84 LEU A N 1
ATOM 694 C CA . LEU A 1 84 ? -7.699 0.218 -1.009 1.00 92.12 84 LEU A CA 1
ATOM 695 C C . LEU A 1 84 ? -8.733 0.859 -0.079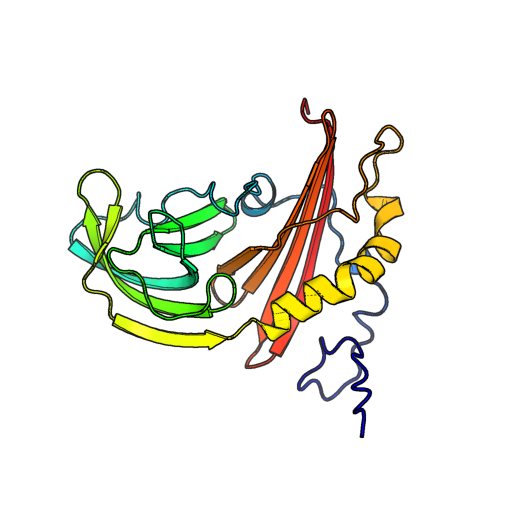 1.00 92.12 84 LEU A C 1
ATOM 697 O O . LEU A 1 84 ? -9.652 1.544 -0.534 1.00 92.12 84 LEU A O 1
ATOM 701 N N . PHE A 1 85 ? -8.559 0.679 1.226 1.00 92.50 85 PHE A N 1
ATOM 702 C CA . PHE A 1 85 ? -9.444 1.237 2.241 1.00 92.50 85 PHE A CA 1
ATOM 703 C C . PHE A 1 85 ? -8.647 1.936 3.325 1.00 92.50 85 PHE A C 1
ATOM 705 O O . PHE A 1 85 ? -7.574 1.480 3.730 1.00 92.50 85 PHE A O 1
ATOM 712 N N . TYR A 1 86 ? -9.219 3.024 3.824 1.00 93.38 86 TYR A N 1
ATOM 713 C CA . TYR A 1 86 ? -8.811 3.609 5.088 1.00 93.38 86 TYR A CA 1
ATOM 714 C C . TYR A 1 86 ? -9.917 3.375 6.113 1.00 93.38 86 TYR A C 1
ATOM 716 O O . TYR A 1 86 ? -11.105 3.423 5.801 1.00 93.38 86 TYR A O 1
ATOM 724 N N . VAL A 1 87 ? -9.518 3.096 7.343 1.00 95.19 87 VAL A N 1
ATOM 725 C CA . VAL A 1 87 ? -10.418 2.892 8.475 1.00 95.19 87 VAL A CA 1
ATOM 726 C C . VAL A 1 87 ? -10.082 3.968 9.497 1.00 95.19 87 VAL A C 1
ATOM 728 O O . VAL A 1 87 ? -9.081 3.818 10.205 1.00 95.19 87 VAL A O 1
ATOM 731 N N . PRO A 1 88 ? -10.843 5.077 9.543 1.00 95.19 88 PRO A N 1
ATOM 732 C CA . PRO A 1 88 ? -10.582 6.164 10.474 1.00 95.19 88 PRO A CA 1
ATOM 733 C C . PRO A 1 88 ? -10.619 5.687 11.919 1.00 95.19 88 PRO A C 1
ATOM 735 O O . PRO A 1 88 ? -11.501 4.925 12.319 1.00 95.19 88 PRO A O 1
ATOM 738 N N . LEU A 1 89 ? -9.673 6.175 12.710 1.00 95.81 89 LEU A N 1
ATOM 739 C CA . LEU A 1 89 ? -9.581 5.923 14.138 1.00 95.81 89 LEU A CA 1
ATOM 740 C C . LEU A 1 89 ? -9.916 7.215 14.877 1.00 95.81 89 LEU A C 1
ATOM 742 O O . LEU A 1 89 ? -9.444 8.290 14.501 1.00 95.81 89 LEU A O 1
ATOM 746 N N . LYS A 1 90 ? -10.712 7.105 15.944 1.00 94.38 90 LYS A N 1
ATOM 747 C CA . LYS A 1 90 ? -11.014 8.236 16.830 1.00 94.38 90 LYS A CA 1
ATOM 748 C C . LYS A 1 90 ? -9.741 8.832 17.431 1.00 94.38 90 LYS A C 1
ATOM 750 O O . LYS A 1 90 ? -9.608 10.050 17.511 1.00 94.38 90 LYS A O 1
ATOM 755 N N . ASP A 1 91 ? -8.827 7.959 17.841 1.00 89.00 91 ASP A N 1
ATOM 756 C CA . ASP A 1 91 ? -7.621 8.315 18.572 1.00 89.00 91 ASP A CA 1
ATOM 757 C C . ASP A 1 91 ? -6.370 8.002 17.742 1.00 89.00 91 ASP A C 1
ATOM 759 O O . ASP A 1 91 ? -6.321 7.037 16.975 1.00 89.00 91 ASP A O 1
ATOM 763 N N . SER A 1 92 ? -5.335 8.827 17.906 1.00 92.75 92 SER A N 1
ATOM 764 C CA . SER A 1 92 ? -4.003 8.536 17.376 1.00 92.75 92 SER A CA 1
ATOM 765 C C . SER A 1 92 ? -3.197 7.724 18.382 1.00 92.75 92 SER A C 1
ATOM 767 O O . SER A 1 92 ? -3.200 8.034 19.574 1.00 92.75 92 SER A O 1
ATOM 769 N N . PHE A 1 93 ? -2.414 6.772 17.895 1.00 92.25 93 PHE A N 1
ATOM 770 C CA . PHE A 1 93 ? -1.514 5.956 18.703 1.00 92.25 93 PHE A CA 1
ATOM 771 C C . PHE A 1 93 ? -0.050 6.386 18.554 1.00 92.25 93 PHE A C 1
ATOM 773 O O . PHE A 1 93 ? 0.341 7.045 17.585 1.00 92.25 93 PHE A O 1
ATOM 780 N N . SER A 1 94 ? 0.781 5.970 19.510 1.00 93.06 94 SER A N 1
ATOM 781 C CA . SER A 1 94 ? 2.232 6.205 19.544 1.00 93.06 94 SER A CA 1
ATOM 782 C C . SER A 1 94 ? 3.043 5.203 18.706 1.00 93.06 94 SER A C 1
ATOM 784 O O . SER A 1 94 ? 4.217 4.982 18.987 1.00 93.06 94 SER A O 1
ATOM 786 N N . TYR A 1 95 ? 2.424 4.578 17.704 1.00 95.06 95 TYR A N 1
ATOM 787 C CA . TYR A 1 95 ? 3.075 3.634 16.796 1.00 95.06 95 TYR A CA 1
ATOM 788 C C . TYR A 1 95 ? 3.709 4.343 15.590 1.00 95.06 95 TYR A C 1
ATOM 790 O O . TYR A 1 95 ? 3.322 5.461 15.233 1.00 95.06 95 TYR A O 1
ATOM 798 N N . ASN A 1 96 ? 4.665 3.676 14.940 1.00 96.12 96 ASN A N 1
ATOM 799 C CA . ASN A 1 96 ? 5.301 4.178 13.724 1.00 96.12 96 ASN A CA 1
ATOM 800 C C . ASN A 1 96 ? 4.309 4.144 12.553 1.00 96.12 96 ASN A C 1
ATOM 802 O O . ASN A 1 96 ? 3.716 3.107 12.253 1.00 96.12 96 ASN A O 1
ATOM 806 N N . SER A 1 97 ? 4.124 5.284 11.890 1.00 95.00 97 SER A N 1
ATOM 807 C CA . SER A 1 97 ? 3.270 5.377 10.703 1.00 95.00 97 SER A CA 1
ATOM 808 C C . SER A 1 97 ? 3.866 4.577 9.544 1.00 95.00 97 SER A C 1
ATOM 810 O O . SER A 1 97 ? 5.081 4.569 9.385 1.00 95.00 97 SER A O 1
ATOM 812 N N . GLU A 1 98 ? 3.019 3.968 8.710 1.00 94.81 98 GLU A N 1
ATOM 813 C CA . GLU A 1 98 ? 3.392 3.204 7.498 1.00 94.81 98 GLU A CA 1
ATOM 814 C C . GLU A 1 98 ? 4.121 1.869 7.746 1.00 94.81 98 GLU A C 1
ATOM 816 O O . GLU A 1 98 ? 4.245 1.074 6.817 1.00 94.81 98 GLU A O 1
ATOM 821 N N . THR A 1 99 ? 4.555 1.573 8.976 1.00 96.56 99 THR A N 1
ATOM 822 C CA . THR A 1 99 ? 5.284 0.327 9.293 1.00 96.56 99 THR A CA 1
ATOM 823 C C . THR A 1 99 ? 4.696 -0.484 10.443 1.00 96.56 99 THR A C 1
ATOM 825 O O . THR A 1 99 ? 5.122 -1.610 10.677 1.00 96.56 99 THR A O 1
ATOM 828 N N . SER A 1 100 ? 3.703 0.042 11.157 1.00 97.88 100 SER A N 1
ATOM 829 C CA . SER A 1 100 ? 3.072 -0.688 12.260 1.00 97.88 100 SER A CA 1
ATOM 830 C C . SER A 1 100 ? 1.849 -1.452 11.767 1.00 97.88 100 SER A C 1
ATOM 832 O O . SER A 1 100 ? 0.823 -0.846 11.460 1.00 97.88 100 SER A O 1
ATOM 834 N N . LEU A 1 101 ? 1.934 -2.779 11.709 1.00 97.50 101 LEU A N 1
ATOM 835 C CA . LEU A 1 101 ? 0.797 -3.660 11.45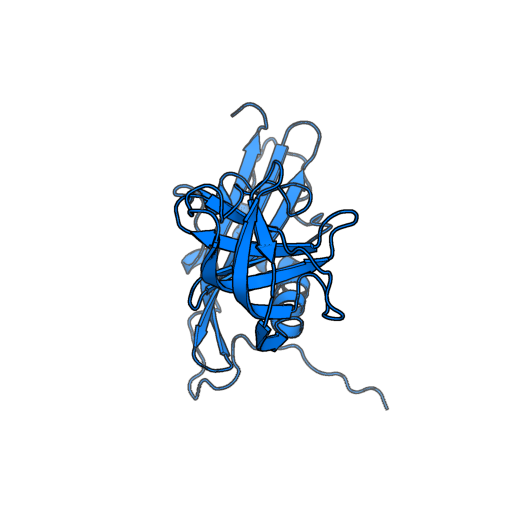9 1.00 97.50 101 LEU A CA 1
ATOM 836 C C . LEU A 1 101 ? 0.077 -3.920 12.781 1.00 97.50 101 LEU A C 1
ATOM 838 O O . LEU A 1 101 ? 0.642 -4.519 13.693 1.00 97.50 101 LEU A O 1
ATOM 842 N N . ILE A 1 102 ? -1.180 -3.494 12.890 1.00 97.06 102 ILE A N 1
ATOM 843 C CA . ILE A 1 102 ? -1.958 -3.664 14.119 1.00 97.06 102 ILE A CA 1
ATOM 844 C C . ILE A 1 102 ? -3.291 -4.349 13.862 1.00 97.06 102 ILE A C 1
ATOM 846 O O . ILE A 1 102 ? -3.907 -4.185 12.807 1.00 97.06 102 ILE A O 1
ATOM 850 N N . VAL A 1 103 ? -3.726 -5.127 14.852 1.00 96.69 103 VAL A N 1
ATOM 851 C CA . VAL A 1 103 ? -5.101 -5.619 14.953 1.00 96.69 103 VAL A CA 1
ATOM 852 C C . VAL A 1 103 ? -5.794 -4.790 16.016 1.00 96.69 103 VAL A C 1
ATOM 854 O O . VAL A 1 103 ? -5.357 -4.745 17.167 1.00 96.69 103 VAL A O 1
ATOM 857 N N . VAL A 1 104 ? -6.870 -4.131 15.616 1.00 96.50 104 VAL A N 1
ATOM 858 C CA . VAL A 1 104 ? -7.688 -3.266 16.454 1.00 96.50 104 VAL A CA 1
ATOM 859 C C . VAL A 1 104 ? -9.065 -3.886 16.595 1.00 96.50 104 VAL A C 1
ATOM 861 O O . VAL A 1 104 ? -9.695 -4.210 15.593 1.00 96.50 104 VAL A O 1
ATOM 864 N N . ARG A 1 105 ? -9.549 -3.987 17.829 1.00 97.75 105 ARG A N 1
ATOM 865 C CA . ARG A 1 105 ? -10.965 -4.179 18.130 1.00 97.75 105 ARG A CA 1
ATOM 866 C C . ARG A 1 105 ? -11.576 -2.822 18.447 1.00 97.75 105 ARG A C 1
ATOM 868 O O . ARG A 1 105 ? -11.019 -2.100 19.268 1.00 97.75 105 ARG A O 1
ATOM 875 N N . GLY A 1 106 ? -12.695 -2.462 17.831 1.00 97.56 106 GLY A N 1
ATOM 876 C CA . GLY A 1 106 ? -13.350 -1.181 18.106 1.00 97.56 106 GLY A CA 1
ATOM 877 C C . GLY A 1 106 ? -14.819 -1.146 17.708 1.00 97.56 106 GLY A C 1
ATOM 878 O O . GLY A 1 106 ? -15.282 -1.952 16.901 1.00 97.56 106 GLY A O 1
ATOM 879 N N . THR A 1 107 ? -15.551 -0.202 18.289 1.00 97.94 107 THR A N 1
ATOM 880 C CA . THR A 1 107 ? -16.971 0.042 18.018 1.00 97.94 107 THR A CA 1
ATOM 881 C C . THR A 1 107 ? -17.117 1.048 16.879 1.00 97.94 107 THR A C 1
ATOM 883 O O . THR A 1 107 ? -16.555 2.148 16.939 1.00 97.94 107 THR A O 1
ATOM 886 N N . VAL A 1 108 ? -17.894 0.700 15.850 1.00 97.69 108 VAL A N 1
ATOM 887 C CA . VAL A 1 108 ? -18.217 1.598 14.733 1.00 97.69 108 VAL A CA 1
ATOM 888 C C . VAL A 1 108 ? -19.086 2.745 15.241 1.00 97.69 108 VAL A C 1
ATOM 890 O O . VAL A 1 108 ? -20.241 2.554 15.611 1.00 97.69 108 VAL A O 1
ATOM 893 N N . ALA A 1 109 ? -18.551 3.957 15.218 1.00 96.19 109 ALA A N 1
ATOM 894 C CA . ALA A 1 109 ? -19.283 5.185 15.487 1.00 96.19 109 ALA A CA 1
ATOM 895 C C . ALA A 1 109 ? -19.445 5.991 14.191 1.00 96.19 109 ALA A C 1
ATOM 897 O O . ALA A 1 109 ? -18.746 5.769 13.206 1.00 96.19 109 ALA A O 1
ATOM 898 N N . SER A 1 110 ? -20.384 6.935 14.175 1.00 90.75 110 SER A N 1
ATOM 899 C CA . SER A 1 110 ? -20.555 7.855 13.051 1.00 90.75 110 SER A CA 1
ATOM 900 C C . SER A 1 110 ? -21.042 9.208 13.550 1.00 90.75 110 SER A C 1
ATOM 902 O O . SER A 1 110 ? -22.002 9.288 14.321 1.00 90.75 110 SER A O 1
ATOM 904 N N . ASN A 1 111 ? -20.362 10.263 13.103 1.00 81.38 111 ASN A N 1
ATOM 905 C CA . ASN A 1 111 ? -20.793 11.650 13.237 1.00 81.38 111 ASN A CA 1
ATOM 906 C C . ASN A 1 111 ? -20.425 12.398 11.946 1.00 81.38 111 ASN A C 1
ATOM 908 O O . ASN A 1 111 ? -19.472 13.173 11.905 1.00 81.38 111 ASN A O 1
ATOM 912 N N . GLY A 1 112 ? -21.133 12.062 10.867 1.00 83.56 112 GLY A N 1
ATOM 913 C CA . GLY A 1 112 ? -20.778 12.427 9.495 1.00 83.56 112 GLY A CA 1
ATOM 914 C C . GLY A 1 112 ? -20.169 11.229 8.777 1.00 83.56 112 GLY A C 1
ATOM 915 O O . GLY A 1 112 ? -20.882 10.483 8.113 1.00 83.56 112 GLY A O 1
ATOM 916 N N . GLU A 1 113 ? -18.870 11.014 8.958 1.00 89.94 113 GLU A N 1
ATOM 917 C CA . GLU A 1 113 ? -18.162 9.859 8.407 1.00 89.94 113 GLU A CA 1
ATOM 918 C C . GLU A 1 113 ? -17.996 8.746 9.469 1.00 89.94 113 GLU A C 1
ATOM 920 O O . GLU A 1 113 ? -17.739 9.067 10.633 1.00 89.94 113 GLU A O 1
ATOM 925 N N . PRO A 1 114 ? -18.153 7.450 9.125 1.00 94.81 114 PRO A N 1
ATOM 926 C CA . PRO A 1 114 ? -17.900 6.347 10.053 1.00 94.81 114 PRO A CA 1
ATOM 927 C C . PRO A 1 114 ? -16.437 6.244 10.513 1.00 94.81 114 PRO A C 1
ATOM 929 O O . PRO A 1 114 ? -15.508 6.397 9.722 1.00 94.81 114 PRO A O 1
ATOM 932 N N . TYR A 1 115 ? -16.219 5.924 11.787 1.00 96.00 115 TYR A N 1
ATOM 933 C CA . TYR A 1 115 ? -14.889 5.739 12.381 1.00 96.00 115 TYR A CA 1
ATOM 934 C C . TYR A 1 115 ? -14.922 4.690 13.500 1.00 96.00 115 TYR A C 1
ATOM 936 O O . TYR A 1 115 ? -15.977 4.406 14.069 1.00 96.00 115 TYR A O 1
ATOM 944 N N . LEU A 1 116 ? -13.766 4.121 13.847 1.00 96.88 116 LEU A N 1
ATOM 945 C CA . LEU A 1 116 ? -13.640 3.249 15.015 1.00 96.88 116 LEU A CA 1
ATOM 946 C C . LEU A 1 116 ? -13.439 4.065 16.292 1.00 96.88 116 LEU A C 1
ATOM 948 O O . LEU A 1 116 ? -12.581 4.947 16.363 1.00 96.88 116 LEU A O 1
ATOM 952 N N . SER A 1 117 ? -14.205 3.721 17.319 1.00 96.62 117 SER A N 1
ATOM 953 C CA . SER A 1 117 ? -14.120 4.257 18.677 1.00 96.62 117 SER A CA 1
ATOM 954 C C . SER A 1 117 ? -13.943 3.129 19.694 1.00 96.62 117 SER A C 1
ATOM 956 O O . SER A 1 117 ? -14.047 1.962 19.326 1.00 96.62 117 SER A O 1
ATOM 958 N N . GLU A 1 118 ? -13.658 3.471 20.956 1.00 95.00 118 GLU A N 1
ATOM 959 C CA . GLU A 1 118 ? -13.507 2.486 22.047 1.00 95.00 118 GLU A CA 1
ATOM 960 C C . GLU A 1 118 ? -12.497 1.387 21.686 1.00 95.00 118 GLU A C 1
ATOM 962 O O . GLU A 1 118 ? -12.760 0.191 21.772 1.00 95.00 118 GLU A O 1
ATOM 967 N N . ILE A 1 119 ? -11.345 1.835 21.189 1.00 96.12 119 ILE A N 1
ATOM 968 C CA . ILE A 1 119 ? -10.361 0.981 20.539 1.00 96.12 119 ILE A CA 1
ATOM 969 C C . ILE A 1 119 ? -9.533 0.217 21.575 1.00 96.12 119 ILE A C 1
ATOM 971 O O . ILE A 1 119 ? -8.921 0.803 22.467 1.00 96.12 119 ILE A O 1
ATOM 975 N N . GLU A 1 120 ? -9.433 -1.092 21.369 1.00 96.75 120 GLU A N 1
ATOM 976 C CA . GLU A 1 120 ? -8.499 -1.995 22.029 1.00 96.75 120 GLU A CA 1
ATOM 977 C C . GLU A 1 120 ? -7.499 -2.549 20.998 1.00 96.75 120 GLU A C 1
ATOM 979 O O . GLU A 1 120 ? -7.887 -3.102 19.966 1.00 96.75 120 GLU A O 1
ATOM 984 N N . ILE A 1 121 ? -6.196 -2.442 21.277 1.00 97.06 121 ILE A N 1
ATOM 985 C CA . ILE A 1 121 ? -5.153 -3.047 20.436 1.00 97.06 121 ILE A CA 1
ATOM 986 C C . ILE A 1 121 ? -4.988 -4.520 20.822 1.00 97.06 121 ILE A C 1
ATOM 988 O O . ILE A 1 121 ? -4.597 -4.828 21.945 1.00 97.06 121 ILE A O 1
ATOM 992 N N . LYS A 1 122 ? -5.260 -5.435 19.886 1.00 97.31 122 LYS A N 1
ATOM 993 C CA . LYS A 1 122 ? -5.150 -6.890 20.094 1.00 97.31 122 LYS A CA 1
ATOM 994 C C . LYS A 1 122 ? -3.757 -7.430 19.809 1.00 97.31 122 LYS A C 1
ATOM 996 O O . LYS A 1 122 ? -3.300 -8.342 20.491 1.00 97.31 122 LYS A O 1
ATOM 1001 N N . SER A 1 123 ? -3.088 -6.892 18.795 1.00 95.56 123 SER A N 1
ATOM 1002 C CA . SER A 1 123 ? -1.726 -7.287 18.443 1.00 95.56 123 SER A CA 1
ATOM 1003 C C . SER A 1 123 ? -1.019 -6.192 17.660 1.00 95.56 123 SER A C 1
ATOM 1005 O O . SER A 1 123 ? -1.660 -5.357 17.019 1.00 95.56 123 SER A O 1
ATOM 1007 N N . PHE A 1 124 ? 0.306 -6.259 17.668 1.00 95.94 124 PHE A N 1
ATOM 1008 C CA . PHE A 1 124 ? 1.202 -5.363 16.955 1.00 95.94 124 PHE A CA 1
ATOM 1009 C C . PHE A 1 124 ? 2.339 -6.172 16.327 1.00 95.94 124 PHE A C 1
ATOM 1011 O O . PHE A 1 124 ? 2.821 -7.128 16.933 1.00 95.94 124 PHE A O 1
ATOM 1018 N N . ASP A 1 125 ? 2.754 -5.758 15.138 1.00 95.62 125 ASP A N 1
ATOM 1019 C CA . ASP A 1 125 ? 3.929 -6.247 14.432 1.00 95.62 125 ASP A CA 1
ATOM 1020 C C . ASP A 1 125 ? 4.598 -5.079 13.686 1.00 95.62 125 ASP A C 1
ATOM 1022 O O . ASP A 1 125 ? 3.908 -4.205 13.152 1.00 95.62 125 ASP A O 1
ATOM 1026 N N . ASP A 1 126 ? 5.929 -5.048 13.662 1.00 95.50 126 ASP A N 1
ATOM 1027 C CA . ASP A 1 126 ? 6.703 -4.014 12.969 1.00 95.50 126 ASP A CA 1
ATOM 1028 C C . ASP A 1 126 ? 7.221 -4.560 11.640 1.00 95.50 126 ASP A C 1
ATOM 1030 O O . ASP A 1 126 ? 8.137 -5.382 11.588 1.00 95.50 126 ASP A O 1
ATOM 1034 N N . ILE A 1 127 ? 6.646 -4.066 10.547 1.00 95.44 127 ILE A N 1
ATOM 1035 C CA . ILE A 1 127 ? 7.023 -4.453 9.186 1.00 95.44 127 ILE A CA 1
ATOM 1036 C C . ILE A 1 127 ? 8.073 -3.516 8.574 1.00 95.44 127 ILE A C 1
ATOM 1038 O O . ILE A 1 127 ? 8.332 -3.601 7.373 1.00 95.44 127 ILE A O 1
ATOM 1042 N N . GLY A 1 128 ? 8.673 -2.617 9.365 1.00 95.69 128 GLY A N 1
ATOM 1043 C CA . GLY A 1 128 ? 9.619 -1.606 8.883 1.00 95.69 128 GLY A CA 1
ATOM 1044 C C . GLY A 1 128 ? 10.753 -2.204 8.059 1.00 95.69 128 GLY A C 1
ATOM 1045 O O . GLY A 1 128 ? 10.945 -1.813 6.916 1.00 95.69 128 GLY A O 1
ATOM 1046 N N . LYS A 1 129 ? 11.393 -3.267 8.561 1.00 94.38 129 LYS A N 1
ATOM 1047 C CA . LYS A 1 129 ? 12.468 -3.969 7.837 1.00 94.38 129 LYS A CA 1
ATOM 1048 C C . LYS A 1 129 ? 12.037 -4.520 6.474 1.00 94.38 129 LYS A C 1
ATOM 1050 O O . LYS A 1 129 ? 12.855 -4.587 5.564 1.00 94.38 129 LYS A O 1
ATOM 1055 N N . ILE A 1 130 ? 10.777 -4.935 6.336 1.00 93.56 130 ILE A N 1
ATOM 1056 C CA . ILE A 1 130 ? 10.250 -5.482 5.079 1.00 93.56 130 ILE A CA 1
ATOM 1057 C C . ILE A 1 130 ? 10.040 -4.355 4.066 1.00 93.56 130 ILE A C 1
ATOM 1059 O O . ILE A 1 130 ? 10.447 -4.483 2.914 1.00 93.56 130 ILE A O 1
ATOM 1063 N N . LYS A 1 131 ? 9.452 -3.236 4.508 1.00 94.94 131 LYS A N 1
ATOM 1064 C CA . LYS A 1 131 ? 9.286 -2.031 3.687 1.00 94.94 131 LYS A CA 1
ATOM 1065 C C . LYS A 1 131 ? 10.644 -1.472 3.254 1.00 94.94 131 LYS A C 1
ATOM 1067 O O . LYS A 1 131 ? 10.855 -1.288 2.062 1.00 94.94 131 LYS A O 1
ATOM 1072 N N . ASP A 1 132 ? 11.570 -1.291 4.193 1.00 94.25 132 ASP A N 1
ATOM 1073 C CA . ASP A 1 132 ? 12.921 -0.790 3.915 1.00 94.25 132 ASP A CA 1
ATOM 1074 C C . ASP A 1 132 ? 13.648 -1.703 2.915 1.00 94.25 132 ASP A C 1
ATOM 1076 O O . ASP A 1 132 ? 14.221 -1.228 1.938 1.00 94.25 132 ASP A O 1
ATOM 1080 N N . GLY A 1 133 ? 13.531 -3.026 3.080 1.00 91.19 133 GLY A N 1
ATOM 1081 C CA . GLY A 1 133 ? 14.085 -3.993 2.135 1.00 91.19 133 GLY A CA 1
ATOM 1082 C C . GLY A 1 133 ? 13.509 -3.864 0.720 1.00 91.19 133 GLY A C 1
ATOM 1083 O O . GLY A 1 133 ? 14.257 -3.978 -0.251 1.00 91.19 133 GLY A O 1
ATOM 1084 N N . VAL A 1 134 ? 12.208 -3.593 0.574 1.00 92.94 134 VAL A N 1
ATOM 1085 C CA . VAL A 1 134 ? 11.596 -3.304 -0.735 1.00 92.94 134 VAL A CA 1
ATOM 1086 C C . VAL A 1 134 ? 12.186 -2.032 -1.347 1.00 92.94 134 VAL A C 1
ATOM 1088 O O . VAL A 1 134 ? 12.578 -2.047 -2.515 1.00 92.94 134 VAL A O 1
ATOM 1091 N N . GLU A 1 135 ? 12.288 -0.955 -0.570 1.00 94.00 135 GLU A N 1
ATOM 1092 C CA . GLU A 1 135 ? 12.799 0.336 -1.044 1.00 94.00 135 GLU A CA 1
ATOM 1093 C C . GLU A 1 135 ? 14.262 0.263 -1.481 1.00 94.00 135 GLU A C 1
ATOM 1095 O O . GLU A 1 135 ? 14.618 0.734 -2.561 1.00 94.00 135 GLU A O 1
ATOM 1100 N N . GLU A 1 136 ? 15.108 -0.373 -0.674 1.00 93.00 136 GLU A N 1
ATOM 1101 C CA . GLU A 1 136 ? 16.536 -0.524 -0.958 1.00 93.00 136 GLU A CA 1
ATOM 1102 C C . GLU A 1 136 ? 16.792 -1.379 -2.207 1.00 93.00 136 GLU A C 1
ATOM 1104 O O . GLU A 1 136 ? 17.725 -1.114 -2.968 1.00 93.00 136 GLU A O 1
ATOM 1109 N N . ASN A 1 137 ? 15.954 -2.392 -2.450 1.00 89.12 137 ASN A N 1
ATOM 1110 C CA . ASN A 1 137 ? 16.093 -3.288 -3.599 1.00 89.12 137 ASN A CA 1
ATOM 1111 C C . ASN A 1 137 ? 15.362 -2.796 -4.854 1.00 89.12 137 ASN A C 1
ATOM 1113 O O . ASN A 1 137 ? 15.583 -3.347 -5.938 1.00 89.12 137 ASN A O 1
ATOM 1117 N N . TYR A 1 138 ? 14.533 -1.756 -4.746 1.00 94.00 138 TYR A N 1
ATOM 1118 C CA . TYR A 1 138 ? 13.760 -1.230 -5.866 1.00 94.00 138 TYR A CA 1
ATOM 1119 C C . TYR A 1 138 ? 14.610 -0.903 -7.108 1.00 94.00 138 TYR A C 1
ATOM 1121 O O . TYR A 1 138 ? 14.231 -1.344 -8.194 1.00 94.00 138 TYR A O 1
ATOM 1129 N N . PRO A 1 139 ? 15.785 -0.246 -7.015 1.00 93.06 139 PRO A N 1
ATOM 1130 C CA . PRO A 1 139 ? 16.603 0.027 -8.199 1.00 93.06 139 PRO A CA 1
ATOM 1131 C C . PRO A 1 139 ? 17.060 -1.243 -8.932 1.00 93.06 139 PRO A C 1
ATOM 1133 O O . PRO A 1 139 ? 17.111 -1.279 -10.162 1.00 93.06 139 PRO A O 1
ATOM 1136 N N . LEU A 1 140 ? 17.385 -2.308 -8.190 1.00 90.31 140 LEU A N 1
ATOM 1137 C CA . LEU A 1 140 ? 17.774 -3.594 -8.773 1.00 90.31 140 LEU A CA 1
ATOM 1138 C C . LEU A 1 140 ? 16.579 -4.298 -9.415 1.00 90.31 140 LEU A C 1
ATOM 1140 O O . LEU A 1 140 ? 16.720 -4.860 -10.501 1.00 90.31 140 LEU A O 1
ATOM 1144 N N . LEU A 1 141 ? 15.415 -4.249 -8.763 1.00 92.19 141 LEU A N 1
ATOM 1145 C CA . LEU A 1 141 ? 14.172 -4.776 -9.313 1.00 92.19 141 LEU A CA 1
ATOM 1146 C C . LEU A 1 141 ? 13.810 -4.060 -10.618 1.00 92.19 141 LEU A C 1
ATOM 1148 O O . LEU A 1 141 ? 13.627 -4.718 -11.639 1.00 92.19 141 LEU A O 1
ATOM 1152 N N . LEU A 1 142 ? 13.766 -2.726 -10.595 1.00 94.88 142 LEU A N 1
ATOM 1153 C CA . LEU A 1 142 ? 13.421 -1.894 -11.743 1.00 94.88 142 LEU A CA 1
ATOM 1154 C C . LEU A 1 142 ? 14.318 -2.207 -12.941 1.00 94.88 142 LEU A C 1
ATOM 1156 O O . LEU A 1 142 ? 13.816 -2.429 -14.035 1.00 94.88 142 LEU A O 1
ATOM 1160 N N . ASN A 1 143 ? 15.632 -2.324 -12.736 1.00 93.25 143 ASN A N 1
ATOM 1161 C CA . ASN A 1 143 ? 16.566 -2.678 -13.808 1.00 93.25 143 ASN A CA 1
ATOM 1162 C C . ASN A 1 143 ? 16.247 -4.009 -14.503 1.00 93.25 143 ASN A C 1
ATOM 1164 O O . ASN A 1 143 ? 16.604 -4.166 -15.668 1.00 93.25 143 ASN A O 1
ATOM 1168 N N . LYS A 1 144 ? 15.606 -4.954 -13.805 1.00 93.81 144 LYS A N 1
ATOM 1169 C CA . LYS A 1 144 ? 15.222 -6.259 -14.356 1.00 93.81 144 LYS A CA 1
ATOM 1170 C C . LYS A 1 144 ? 13.860 -6.256 -15.053 1.00 93.81 144 LYS A C 1
ATOM 1172 O O . LYS A 1 144 ? 13.637 -7.133 -15.875 1.00 93.81 144 LYS A O 1
ATOM 1177 N N . ILE A 1 145 ? 12.961 -5.332 -14.706 1.00 94.94 145 ILE A N 1
ATOM 1178 C CA . ILE A 1 145 ? 11.580 -5.317 -15.223 1.00 94.94 145 ILE A CA 1
ATOM 1179 C C . ILE A 1 145 ? 11.284 -4.149 -16.166 1.00 94.94 145 ILE A C 1
ATOM 1181 O O . ILE A 1 145 ? 10.292 -4.202 -16.881 1.00 94.94 145 ILE A O 1
ATOM 1185 N N . LYS A 1 146 ? 12.120 -3.100 -16.174 1.00 94.50 146 LYS A N 1
ATOM 1186 C CA . LYS A 1 146 ? 11.865 -1.832 -16.878 1.00 94.50 146 LYS A CA 1
ATOM 1187 C C . LYS A 1 146 ? 11.513 -2.002 -18.355 1.00 94.50 146 LYS A C 1
ATOM 1189 O O . LYS A 1 146 ? 10.669 -1.268 -18.846 1.00 94.50 146 LYS A O 1
ATOM 1194 N N . ASP A 1 147 ? 12.130 -2.959 -19.041 1.00 93.94 147 ASP A N 1
ATOM 1195 C CA . ASP A 1 147 ? 11.949 -3.132 -20.483 1.00 93.94 147 ASP A CA 1
ATOM 1196 C C . ASP A 1 147 ? 10.544 -3.668 -20.818 1.00 93.94 147 ASP A C 1
ATOM 1198 O O . ASP A 1 147 ? 10.033 -3.388 -21.897 1.00 93.94 147 ASP A O 1
ATOM 1202 N N . GLU A 1 148 ? 9.893 -4.356 -19.873 1.00 95.50 148 GLU A N 1
ATOM 1203 C CA . GLU A 1 148 ? 8.518 -4.861 -20.010 1.00 95.50 148 GLU A CA 1
ATOM 1204 C C . GLU A 1 148 ? 7.453 -3.810 -19.662 1.00 95.50 148 GLU A C 1
ATOM 1206 O O . GLU A 1 148 ? 6.295 -3.940 -20.048 1.00 95.50 148 GLU A O 1
ATOM 1211 N N . ILE A 1 149 ? 7.824 -2.780 -18.896 1.00 94.75 149 ILE A N 1
ATOM 1212 C CA . ILE A 1 149 ? 6.875 -1.798 -18.342 1.00 94.75 149 ILE A CA 1
ATOM 1213 C C . ILE A 1 149 ? 7.000 -0.419 -18.981 1.00 94.75 149 ILE A C 1
ATOM 1215 O O . ILE A 1 149 ? 6.044 0.349 -18.929 1.00 94.75 149 ILE A O 1
ATOM 1219 N N . HIS A 1 150 ? 8.169 -0.074 -19.527 1.00 93.81 150 HIS A N 1
ATOM 1220 C CA . HIS A 1 150 ? 8.460 1.293 -19.930 1.00 93.81 150 HIS A CA 1
ATOM 1221 C C . HIS A 1 150 ? 7.747 1.660 -21.230 1.00 93.81 150 HIS A C 1
ATOM 1223 O O . HIS A 1 150 ? 7.894 0.996 -22.256 1.00 93.81 150 HIS A O 1
ATOM 1229 N N . ASN A 1 151 ? 7.031 2.781 -21.217 1.00 91.19 151 ASN A N 1
ATOM 1230 C CA . ASN A 1 151 ? 6.444 3.361 -22.411 1.00 91.19 151 ASN A CA 1
ATOM 1231 C C . ASN A 1 151 ? 7.531 4.105 -23.211 1.00 91.19 151 ASN A C 1
ATOM 1233 O O . ASN A 1 151 ? 8.021 5.135 -22.744 1.00 91.19 151 ASN A O 1
ATOM 1237 N N . PRO A 1 152 ? 7.858 3.698 -24.456 1.00 91.38 152 PRO A N 1
ATOM 1238 C CA . PRO A 1 152 ? 8.945 4.311 -25.229 1.00 91.38 152 PRO A CA 1
ATOM 1239 C C . PRO A 1 152 ? 8.762 5.804 -25.543 1.00 91.38 152 PRO A C 1
ATOM 1241 O O . PRO A 1 152 ? 9.704 6.475 -25.966 1.00 91.38 152 PRO A O 1
ATOM 1244 N N . LYS A 1 153 ? 7.537 6.330 -25.409 1.00 92.56 153 LYS A N 1
ATOM 1245 C CA . LYS A 1 153 ? 7.224 7.754 -25.612 1.00 92.56 153 LYS A CA 1
ATOM 1246 C C . LYS A 1 153 ? 7.346 8.576 -24.330 1.00 92.56 153 LYS A C 1
ATOM 1248 O O . LYS A 1 153 ? 7.241 9.805 -24.391 1.00 92.56 153 LYS A O 1
ATOM 1253 N N . SER A 1 154 ? 7.518 7.921 -23.191 1.00 94.25 154 SER A N 1
ATOM 1254 C CA . SER A 1 154 ? 7.640 8.566 -21.899 1.00 94.25 154 SER A CA 1
ATOM 1255 C C . SER A 1 154 ? 9.067 9.029 -21.637 1.00 94.25 154 SER A C 1
ATOM 1257 O O . SER A 1 154 ? 10.044 8.426 -22.073 1.00 94.25 154 SER A O 1
ATOM 1259 N N . LYS A 1 155 ? 9.183 10.144 -20.914 1.00 93.81 155 LYS A N 1
ATOM 1260 C CA . LYS A 1 155 ? 10.446 10.631 -20.341 1.00 93.81 155 LYS A CA 1
ATOM 1261 C C . LYS A 1 155 ? 10.447 10.511 -18.818 1.00 93.81 155 LYS A C 1
ATOM 1263 O O . LYS A 1 155 ? 11.330 11.071 -18.164 1.00 93.81 155 LYS A O 1
ATOM 1268 N N . LEU A 1 156 ? 9.445 9.833 -18.264 1.00 95.31 156 LEU A N 1
ATOM 1269 C CA . LEU A 1 156 ? 9.314 9.623 -16.839 1.00 95.31 156 LEU A CA 1
ATOM 1270 C C . LEU A 1 156 ? 10.486 8.780 -16.339 1.00 95.31 156 LEU A C 1
ATOM 1272 O O . LEU A 1 156 ? 10.826 7.739 -16.895 1.00 95.31 156 LEU A O 1
ATOM 1276 N N . ARG A 1 157 ? 11.101 9.251 -15.260 1.00 94.75 157 ARG A N 1
ATOM 1277 C CA . ARG A 1 157 ? 12.128 8.512 -14.533 1.00 94.75 157 ARG A CA 1
ATOM 1278 C C . ARG A 1 157 ? 11.445 7.597 -13.535 1.00 94.75 157 ARG A C 1
ATOM 1280 O O . ARG A 1 157 ? 11.002 8.056 -12.482 1.00 94.75 157 ARG A O 1
ATOM 1287 N N . LEU A 1 158 ? 11.326 6.320 -13.882 1.00 95.06 158 LEU A N 1
ATOM 1288 C CA . LEU A 1 158 ? 10.645 5.326 -13.049 1.00 95.06 158 LEU A CA 1
ATOM 1289 C C . LEU A 1 158 ? 11.329 5.189 -11.678 1.00 95.06 158 LEU A C 1
ATOM 1291 O O . LEU A 1 158 ? 10.671 4.917 -10.678 1.00 95.06 158 LEU A O 1
ATOM 1295 N N . GLU A 1 159 ? 12.633 5.456 -11.594 1.00 94.06 159 GLU A N 1
ATOM 1296 C CA . GLU A 1 159 ? 13.405 5.450 -10.353 1.00 94.06 159 GLU A CA 1
ATOM 1297 C C . GLU A 1 159 ? 12.966 6.511 -9.322 1.00 94.06 159 GLU A C 1
ATOM 1299 O O . GLU A 1 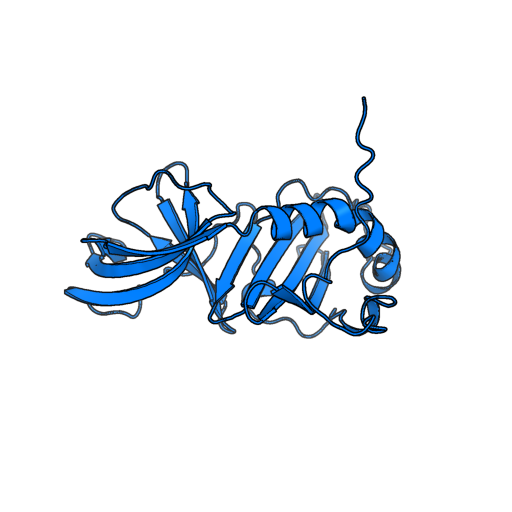159 ? 13.233 6.344 -8.133 1.00 94.06 159 GLU A O 1
ATOM 1304 N N . ASP A 1 160 ? 12.257 7.570 -9.733 1.00 93.19 160 ASP A N 1
ATOM 1305 C CA . ASP A 1 160 ? 11.921 8.731 -8.891 1.00 93.19 160 ASP A CA 1
ATOM 1306 C C . ASP A 1 160 ? 10.722 8.498 -7.942 1.00 93.19 160 ASP A C 1
ATOM 1308 O O . ASP A 1 160 ? 9.944 9.418 -7.658 1.00 93.19 160 ASP A O 1
ATOM 1312 N N . ILE A 1 161 ? 10.538 7.285 -7.419 1.00 92.88 161 ILE A N 1
ATOM 1313 C CA . ILE A 1 161 ? 9.526 7.035 -6.383 1.00 92.88 161 ILE A CA 1
ATOM 1314 C C . ILE A 1 161 ? 9.995 7.653 -5.064 1.00 92.88 161 ILE A C 1
ATOM 1316 O O . ILE A 1 161 ? 10.933 7.182 -4.427 1.00 92.88 161 ILE A O 1
ATOM 1320 N N . LYS A 1 162 ? 9.315 8.721 -4.636 1.00 89.62 162 LYS A N 1
ATOM 1321 C CA . LYS A 1 162 ? 9.670 9.483 -3.423 1.00 89.62 162 LYS A CA 1
ATOM 1322 C C . LYS A 1 162 ? 9.062 8.937 -2.141 1.00 89.62 162 LYS A C 1
ATOM 1324 O O . LYS A 1 162 ? 9.496 9.300 -1.050 1.00 89.62 162 LYS A O 1
ATOM 1329 N N . THR A 1 163 ? 7.978 8.181 -2.249 1.00 90.50 163 THR A N 1
ATOM 1330 C CA . THR A 1 163 ? 7.220 7.725 -1.087 1.00 90.50 163 THR A CA 1
ATOM 1331 C C . THR A 1 163 ? 6.657 6.347 -1.361 1.00 90.50 163 THR A C 1
ATOM 1333 O O . THR A 1 163 ? 6.030 6.117 -2.394 1.00 90.50 163 THR A O 1
ATOM 1336 N N . TRP A 1 164 ? 6.886 5.460 -0.400 1.00 94.00 164 TRP A N 1
ATOM 1337 C CA . TRP A 1 164 ? 6.365 4.108 -0.375 1.00 94.00 164 TRP A CA 1
ATOM 1338 C C . TRP A 1 164 ? 5.366 3.964 0.757 1.00 94.00 164 TRP A C 1
ATOM 1340 O O . TRP A 1 164 ? 5.564 4.477 1.863 1.00 94.00 164 TRP A O 1
ATOM 1350 N N . HIS A 1 165 ? 4.300 3.242 0.462 1.00 95.19 165 HIS A N 1
ATOM 1351 C CA . HIS A 1 165 ? 3.173 3.035 1.345 1.00 95.19 165 HIS A CA 1
ATOM 1352 C C . HIS A 1 165 ? 2.943 1.548 1.560 1.00 95.19 165 HIS A C 1
ATOM 1354 O O . HIS A 1 165 ? 3.237 0.731 0.687 1.00 95.19 165 HIS A O 1
ATOM 1360 N N . CYS A 1 166 ? 2.358 1.216 2.706 1.00 95.94 166 CYS A N 1
ATOM 1361 C CA . CYS A 1 166 ? 1.985 -0.154 3.026 1.00 95.94 166 CYS A CA 1
ATOM 1362 C C . CYS A 1 166 ? 0.479 -0.275 3.269 1.00 95.94 166 CYS A C 1
ATOM 1364 O O . CYS A 1 166 ? -0.142 0.586 3.897 1.00 95.94 166 CYS A O 1
ATOM 1366 N N . ALA A 1 167 ? -0.109 -1.372 2.808 1.00 95.88 167 ALA A N 1
ATOM 1367 C CA . ALA A 1 167 ? -1.445 -1.820 3.182 1.00 95.88 167 ALA A CA 1
ATOM 1368 C C . ALA A 1 167 ? -1.394 -3.311 3.519 1.00 95.88 167 ALA A C 1
ATOM 1370 O O . ALA A 1 167 ? -0.557 -4.040 2.993 1.00 95.88 167 ALA A O 1
ATOM 1371 N N . PHE A 1 168 ? -2.279 -3.775 4.397 1.00 97.00 168 PHE A N 1
ATOM 1372 C CA . PHE A 1 168 ? -2.274 -5.171 4.821 1.00 97.00 168 PHE A CA 1
ATOM 1373 C C . PHE A 1 168 ? -3.688 -5.742 4.862 1.00 97.00 168 PHE A C 1
ATOM 1375 O O . PHE A 1 168 ? -4.613 -5.070 5.323 1.00 97.00 168 PHE A O 1
ATOM 1382 N N . SER A 1 169 ? -3.843 -6.977 4.396 1.00 95.44 169 SER A N 1
ATOM 1383 C CA . SER A 1 169 ? -5.107 -7.710 4.401 1.00 95.44 169 SER A CA 1
ATOM 1384 C C . SER A 1 169 ? -4.847 -9.190 4.638 1.00 95.44 169 SER A C 1
ATOM 1386 O O . SER A 1 169 ? -3.948 -9.747 4.020 1.00 95.44 169 SER A O 1
ATOM 1388 N N . ASP A 1 170 ? -5.581 -9.811 5.561 1.00 93.06 170 ASP A N 1
ATOM 1389 C CA . ASP A 1 170 ? -5.446 -11.221 5.961 1.00 93.06 170 ASP A CA 1
ATOM 1390 C C . ASP A 1 170 ? -4.018 -11.655 6.349 1.00 93.06 170 ASP A C 1
ATOM 1392 O O . ASP A 1 170 ? -3.591 -11.523 7.509 1.00 93.06 170 ASP A O 1
ATOM 1396 N N . SER A 1 171 ? -3.277 -12.182 5.376 1.00 94.75 171 SER A N 1
ATOM 1397 C CA . SER A 1 171 ? -1.882 -12.609 5.469 1.00 94.75 171 SER A CA 1
ATOM 1398 C C . SER A 1 171 ? -1.020 -11.975 4.378 1.00 94.75 171 SER A C 1
ATOM 1400 O O . SER A 1 171 ? 0.020 -12.521 4.048 1.00 94.75 171 SER A O 1
ATOM 1402 N N . THR A 1 172 ? -1.441 -10.867 3.782 1.00 97.19 172 THR A N 1
ATOM 1403 C CA . THR A 1 172 ? -0.788 -10.274 2.618 1.00 97.19 172 THR A CA 1
ATOM 1404 C C . THR A 1 172 ? -0.449 -8.816 2.887 1.00 97.19 172 THR A C 1
ATOM 1406 O O . THR A 1 172 ? -1.309 -8.000 3.223 1.00 97.19 172 THR A O 1
ATOM 1409 N N . LEU A 1 173 ? 0.829 -8.494 2.720 1.00 97.50 173 LEU A N 1
ATOM 1410 C CA . LEU A 1 173 ? 1.369 -7.147 2.740 1.00 97.50 173 LEU A CA 1
ATOM 1411 C C . LEU A 1 173 ? 1.487 -6.635 1.307 1.00 97.50 173 LEU A C 1
ATOM 1413 O O . LEU A 1 173 ? 2.026 -7.303 0.430 1.00 97.50 173 LEU A O 1
ATOM 1417 N N . PHE A 1 174 ? 1.004 -5.425 1.087 1.00 96.94 174 PHE A N 1
ATOM 1418 C CA . PHE A 1 174 ? 1.118 -4.715 -0.169 1.00 96.94 174 PHE A CA 1
ATOM 1419 C C . PHE A 1 174 ? 1.976 -3.468 0.042 1.00 96.94 174 PHE A C 1
ATOM 1421 O O . PHE A 1 174 ? 1.550 -2.543 0.737 1.00 96.94 174 PHE A O 1
ATOM 1428 N N . VAL A 1 175 ? 3.182 -3.464 -0.530 1.00 96.75 175 VAL A N 1
ATOM 1429 C CA . VAL A 1 175 ? 4.118 -2.330 -0.500 1.00 96.75 175 VAL A CA 1
ATOM 1430 C C . VAL A 1 175 ? 4.098 -1.668 -1.867 1.00 96.75 175 VAL A C 1
ATOM 1432 O O . VAL A 1 175 ? 4.354 -2.330 -2.868 1.00 96.75 175 VAL A O 1
ATOM 1435 N N . TYR A 1 176 ? 3.772 -0.384 -1.942 1.00 95.69 176 TYR A N 1
ATOM 1436 C CA . TYR A 1 176 ? 3.526 0.264 -3.227 1.00 95.69 176 TYR A CA 1
ATOM 1437 C C . TYR A 1 176 ? 4.050 1.688 -3.285 1.00 95.69 176 TYR A C 1
ATOM 1439 O O . TYR A 1 176 ? 4.163 2.380 -2.270 1.00 95.69 176 TYR A O 1
ATOM 1447 N N . GLY A 1 177 ? 4.348 2.116 -4.504 1.00 94.69 177 GLY A N 1
ATOM 1448 C CA . GLY A 1 177 ? 4.898 3.420 -4.814 1.00 94.69 177 GLY A CA 1
ATOM 1449 C C . GLY A 1 177 ? 4.377 3.926 -6.151 1.00 94.69 177 GLY A C 1
ATOM 1450 O O . GLY A 1 177 ? 3.881 3.166 -6.985 1.00 94.69 177 GLY A O 1
ATOM 1451 N N . ARG A 1 178 ? 4.479 5.238 -6.335 1.00 93.94 178 ARG A N 1
ATOM 1452 C CA . ARG A 1 178 ? 4.074 5.927 -7.557 1.00 93.94 178 ARG A CA 1
ATOM 1453 C C . ARG A 1 178 ? 5.051 7.049 -7.871 1.00 93.94 178 ARG A C 1
ATOM 1455 O O . ARG A 1 178 ? 5.530 7.736 -6.966 1.00 93.94 178 ARG A O 1
ATOM 1462 N N . THR A 1 179 ? 5.285 7.280 -9.156 1.00 93.44 179 THR A N 1
ATOM 1463 C CA . THR A 1 179 ? 5.894 8.512 -9.669 1.00 93.44 179 THR A CA 1
ATOM 1464 C C . THR A 1 179 ? 5.176 8.966 -10.937 1.00 93.44 179 THR A C 1
ATOM 1466 O O . THR A 1 179 ? 4.356 8.237 -11.488 1.00 93.44 179 THR A O 1
ATOM 1469 N N . TYR A 1 180 ? 5.390 10.209 -11.357 1.00 92.44 180 TYR A N 1
ATOM 1470 C CA . TYR A 1 180 ? 4.675 10.807 -12.481 1.00 92.44 180 TYR A CA 1
ATOM 1471 C C . TYR A 1 180 ? 5.382 12.053 -13.008 1.00 92.44 180 TYR A C 1
ATOM 1473 O O . TYR A 1 180 ? 6.130 12.721 -12.289 1.00 92.44 180 TYR A O 1
ATOM 1481 N N . ASP A 1 181 ? 5.068 12.412 -14.249 1.00 92.56 181 ASP A N 1
ATOM 1482 C CA . ASP A 1 181 ? 5.376 13.715 -14.831 1.00 92.56 181 ASP A CA 1
ATOM 1483 C C . ASP A 1 181 ? 4.082 14.398 -15.310 1.00 92.56 181 ASP A C 1
ATOM 1485 O O . ASP A 1 181 ? 2.994 14.108 -14.810 1.00 92.56 181 ASP A O 1
ATOM 1489 N N . LEU A 1 182 ? 4.158 15.372 -16.216 1.00 90.38 182 LEU A N 1
ATOM 1490 C CA . LEU A 1 182 ? 2.959 16.044 -16.729 1.00 90.38 182 LEU A CA 1
ATOM 1491 C C . LEU A 1 182 ? 2.046 15.119 -17.550 1.00 90.38 182 LEU A C 1
ATOM 1493 O O . LEU A 1 182 ? 0.839 15.343 -17.567 1.00 90.38 182 LEU A O 1
ATOM 1497 N N . MET A 1 183 ? 2.606 14.108 -18.210 1.00 94.19 183 MET A N 1
ATOM 1498 C CA . MET A 1 183 ? 1.941 13.295 -19.230 1.00 94.19 183 MET A CA 1
ATOM 1499 C C . MET A 1 183 ? 1.771 11.834 -18.804 1.00 94.19 183 MET A C 1
ATOM 1501 O O . MET A 1 183 ? 0.770 11.221 -19.163 1.00 94.19 183 MET A O 1
ATOM 1505 N N . TYR A 1 184 ? 2.706 11.292 -18.027 1.00 95.12 184 TYR A N 1
ATOM 1506 C CA . TYR A 1 184 ? 2.766 9.881 -17.663 1.00 95.12 184 TYR A CA 1
ATOM 1507 C C . TYR A 1 184 ? 2.708 9.672 -16.152 1.00 95.12 184 TYR A C 1
ATOM 1509 O O . TYR A 1 184 ? 3.124 10.525 -15.360 1.00 95.12 184 TYR A O 1
ATOM 1517 N N . GLU A 1 185 ? 2.191 8.513 -15.764 1.00 94.25 185 GLU A N 1
ATOM 1518 C CA . GLU A 1 185 ? 2.251 7.966 -14.411 1.00 94.25 185 GLU A CA 1
ATOM 1519 C C . GLU A 1 185 ? 2.917 6.596 -14.450 1.00 94.25 185 GLU A C 1
ATOM 1521 O O . GLU A 1 185 ? 2.768 5.842 -15.410 1.00 94.25 185 GLU A O 1
ATOM 1526 N N . PHE A 1 186 ? 3.630 6.278 -13.376 1.00 95.19 186 PHE A N 1
ATOM 1527 C CA . PHE A 1 186 ? 4.170 4.960 -13.112 1.00 95.19 186 PHE A CA 1
ATOM 1528 C C . PHE A 1 186 ? 3.706 4.484 -11.741 1.00 95.19 186 PHE A C 1
ATOM 1530 O O . PHE A 1 186 ? 3.961 5.145 -10.730 1.00 95.19 186 PHE A O 1
ATOM 1537 N N . ASP A 1 187 ? 3.055 3.327 -11.729 1.00 95.38 187 ASP A N 1
ATOM 1538 C CA . ASP A 1 187 ? 2.629 2.616 -10.530 1.00 95.38 187 ASP A CA 1
ATOM 1539 C C . ASP A 1 187 ? 3.461 1.347 -10.366 1.00 95.38 187 ASP A C 1
ATOM 1541 O O . ASP A 1 187 ? 3.631 0.590 -11.324 1.00 95.38 187 ASP A O 1
ATOM 1545 N N . ILE A 1 188 ? 3.901 1.065 -9.138 1.00 96.94 188 ILE A N 1
ATOM 1546 C CA . ILE A 1 188 ? 4.468 -0.233 -8.771 1.00 96.94 188 ILE A CA 1
ATOM 1547 C C . ILE A 1 188 ? 3.928 -0.703 -7.426 1.00 96.94 188 ILE A C 1
ATOM 1549 O O . ILE A 1 188 ? 3.749 0.073 -6.486 1.00 96.94 188 ILE A O 1
ATOM 1553 N N . GLY A 1 189 ? 3.664 -1.998 -7.337 1.00 96.69 189 GLY A N 1
ATOM 1554 C CA . GLY A 1 189 ? 3.122 -2.641 -6.161 1.00 96.69 189 GLY A CA 1
ATOM 1555 C C . GLY A 1 189 ? 3.711 -4.030 -5.980 1.00 96.69 189 GLY A C 1
ATOM 1556 O O . GLY A 1 189 ? 3.593 -4.879 -6.857 1.00 96.69 189 GLY A O 1
ATOM 1557 N N . ILE A 1 190 ? 4.323 -4.270 -4.828 1.00 97.31 190 ILE A N 1
ATOM 1558 C CA . ILE A 1 190 ? 4.921 -5.544 -4.443 1.00 97.31 190 ILE A CA 1
ATOM 1559 C C . ILE A 1 190 ? 3.999 -6.213 -3.432 1.00 97.31 190 ILE A C 1
ATOM 1561 O O . ILE A 1 190 ? 3.754 -5.691 -2.341 1.00 97.31 190 ILE A O 1
ATOM 1565 N N . LEU A 1 191 ? 3.472 -7.370 -3.817 1.00 97.06 191 LEU A N 1
ATOM 1566 C CA . LEU A 1 191 ? 2.582 -8.169 -2.995 1.00 97.06 191 LEU A CA 1
ATOM 1567 C C . LEU A 1 191 ? 3.375 -9.294 -2.331 1.00 97.06 191 LEU A C 1
ATOM 1569 O O . LEU A 1 191 ? 3.993 -10.114 -3.012 1.00 97.06 191 LEU A O 1
ATOM 1573 N N . LEU A 1 192 ? 3.347 -9.328 -1.003 1.00 96.44 192 LEU A N 1
ATOM 1574 C CA . LEU A 1 192 ? 4.107 -10.250 -0.171 1.00 96.44 192 LEU A CA 1
ATOM 1575 C C . LEU A 1 192 ? 3.157 -11.050 0.722 1.00 96.44 192 LEU A C 1
ATOM 1577 O O . LEU A 1 192 ? 2.334 -10.464 1.428 1.00 96.44 192 LEU A O 1
ATOM 1581 N N . LYS A 1 193 ? 3.289 -12.374 0.747 1.00 95.69 193 LYS A N 1
ATOM 1582 C CA . LYS A 1 193 ? 2.552 -13.238 1.672 1.00 95.69 193 LYS A CA 1
ATOM 1583 C C . LYS A 1 193 ? 3.324 -13.364 2.974 1.00 95.69 193 LYS A C 1
ATOM 1585 O O . LYS A 1 193 ? 4.509 -13.666 2.951 1.00 95.69 193 LYS A O 1
ATOM 1590 N N . LYS A 1 194 ? 2.655 -13.161 4.100 1.00 92.12 194 LYS A N 1
ATOM 1591 C CA . LYS A 1 194 ? 3.164 -13.444 5.437 1.00 92.12 194 LYS A CA 1
ATOM 1592 C C . LYS A 1 194 ? 2.960 -14.925 5.756 1.00 92.12 194 LYS A C 1
ATOM 1594 O O . LYS A 1 194 ? 1.820 -15.380 5.853 1.00 92.12 194 LYS A O 1
ATOM 1599 N N . ASP A 1 195 ? 4.052 -15.639 5.998 1.00 87.94 195 ASP A N 1
ATOM 1600 C CA . ASP A 1 195 ? 4.072 -17.039 6.423 1.00 87.94 195 ASP A CA 1
ATOM 1601 C C . ASP A 1 195 ? 4.862 -17.131 7.742 1.00 87.94 195 ASP A C 1
ATOM 1603 O O . ASP A 1 195 ? 6.094 -17.133 7.761 1.00 87.94 195 ASP A O 1
ATOM 1607 N N . GLY A 1 196 ? 4.150 -17.127 8.876 1.00 86.62 196 GLY A N 1
A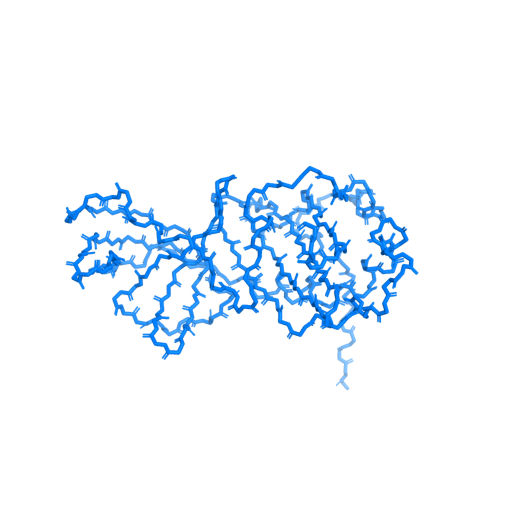TOM 1608 C CA . GLY A 1 196 ? 4.775 -16.996 10.198 1.00 86.62 196 GLY A CA 1
ATOM 1609 C C . GLY A 1 196 ? 5.447 -15.630 10.372 1.00 86.62 196 GLY A C 1
ATOM 1610 O O . GLY A 1 196 ? 4.789 -14.603 10.217 1.00 86.62 196 GLY A O 1
ATOM 1611 N N . ASP A 1 197 ? 6.748 -15.623 10.663 1.00 81.81 197 ASP A N 1
ATOM 1612 C CA . ASP A 1 197 ? 7.562 -14.404 10.831 1.00 81.81 197 ASP A CA 1
ATOM 1613 C C . ASP A 1 197 ? 8.250 -13.954 9.529 1.00 81.81 197 ASP A C 1
ATOM 1615 O O . ASP A 1 197 ? 9.131 -13.095 9.529 1.00 81.81 197 ASP A O 1
ATOM 1619 N N . THR A 1 198 ? 7.867 -14.562 8.408 1.00 85.00 198 THR A N 1
ATOM 1620 C CA . THR A 1 198 ? 8.561 -14.459 7.123 1.00 85.00 198 THR A CA 1
ATOM 1621 C C . THR A 1 198 ? 7.629 -13.871 6.070 1.00 85.00 198 THR A C 1
ATOM 1623 O O . THR A 1 198 ? 6.404 -13.946 6.210 1.00 85.00 198 THR A O 1
ATOM 1626 N N . TYR A 1 199 ? 8.204 -13.279 5.023 1.00 88.75 199 TYR A N 1
ATOM 1627 C CA . TYR A 1 199 ? 7.452 -12.765 3.883 1.00 88.75 199 TYR A CA 1
ATOM 1628 C C . TYR A 1 199 ? 7.987 -13.364 2.588 1.00 88.75 199 TYR A C 1
ATOM 1630 O O . TYR A 1 199 ? 9.193 -13.343 2.363 1.00 88.75 199 TYR A O 1
ATOM 1638 N N . SER A 1 200 ? 7.093 -13.859 1.736 1.00 89.31 200 SER A N 1
ATOM 1639 C CA . SER A 1 200 ? 7.413 -14.424 0.424 1.00 89.31 200 SER A CA 1
ATOM 1640 C C . SER A 1 200 ? 6.789 -13.587 -0.696 1.00 89.31 200 SER A C 1
ATOM 1642 O O . SER A 1 200 ? 5.683 -13.061 -0.556 1.00 89.31 200 SER A O 1
ATOM 1644 N N . LEU A 1 201 ? 7.500 -13.418 -1.815 1.00 92.00 201 LEU A N 1
ATOM 1645 C CA . LEU A 1 201 ? 6.990 -12.660 -2.962 1.00 92.00 201 LEU A CA 1
ATOM 1646 C C . LEU A 1 201 ? 5.849 -13.416 -3.647 1.00 92.00 201 LEU A C 1
ATOM 1648 O O . LEU A 1 201 ? 6.025 -14.556 -4.066 1.00 92.00 201 LEU A O 1
ATOM 1652 N N . MET A 1 202 ? 4.699 -12.760 -3.807 1.00 94.06 202 MET A N 1
ATOM 1653 C CA . MET A 1 202 ? 3.555 -13.317 -4.534 1.00 94.06 202 MET A CA 1
ATOM 1654 C C . MET A 1 202 ? 3.448 -12.776 -5.950 1.00 94.06 202 MET A C 1
ATOM 1656 O O . MET A 1 202 ? 3.220 -13.535 -6.888 1.00 94.06 202 MET A O 1
ATOM 1660 N N . LYS A 1 203 ? 3.512 -11.450 -6.088 1.00 96.06 203 LYS A N 1
ATOM 1661 C CA . LYS A 1 203 ? 3.231 -10.761 -7.346 1.00 96.06 203 LYS A CA 1
ATOM 1662 C C . LYS A 1 203 ? 3.856 -9.372 -7.334 1.00 96.06 203 LYS A C 1
ATOM 1664 O O . LYS A 1 203 ? 3.955 -8.740 -6.281 1.00 96.06 203 LYS A O 1
ATOM 1669 N N . ILE A 1 204 ? 4.260 -8.905 -8.503 1.00 97.31 204 ILE A N 1
ATOM 1670 C CA . ILE A 1 204 ? 4.713 -7.544 -8.758 1.00 97.31 204 ILE A CA 1
ATOM 1671 C C . ILE A 1 204 ? 3.745 -6.967 -9.780 1.00 97.31 204 ILE A C 1
ATOM 1673 O O . ILE A 1 204 ? 3.692 -7.434 -10.908 1.00 97.31 204 ILE A O 1
ATOM 1677 N N . TYR A 1 205 ? 2.983 -5.958 -9.391 1.00 97.62 205 TYR A N 1
ATOM 1678 C CA . TYR A 1 205 ? 2.185 -5.173 -10.322 1.00 97.62 205 TYR A CA 1
ATOM 1679 C C . TYR A 1 205 ? 2.991 -3.951 -10.724 1.00 97.62 205 TYR A C 1
ATOM 1681 O O . TYR A 1 205 ? 3.494 -3.241 -9.850 1.00 97.62 205 TYR A O 1
ATOM 1689 N N . ALA A 1 206 ? 3.119 -3.694 -12.018 1.00 97.31 206 ALA A N 1
ATOM 1690 C CA . ALA A 1 206 ? 3.785 -2.494 -12.494 1.00 97.31 206 ALA A CA 1
ATOM 1691 C C . ALA A 1 206 ? 3.180 -2.032 -13.815 1.00 97.31 206 ALA A C 1
ATOM 1693 O O . ALA A 1 206 ? 2.905 -2.840 -14.697 1.00 97.31 206 ALA A O 1
ATOM 1694 N N . ARG A 1 207 ? 2.979 -0.721 -13.948 1.00 95.50 207 ARG A N 1
ATOM 1695 C CA . ARG A 1 207 ? 2.514 -0.111 -15.197 1.00 95.50 207 ARG A CA 1
ATOM 1696 C C . ARG A 1 207 ? 3.022 1.304 -15.335 1.00 95.50 207 ARG A C 1
ATOM 1698 O O . ARG A 1 207 ? 2.960 2.081 -14.383 1.00 95.50 207 ARG A O 1
ATOM 1705 N N . GLU A 1 208 ? 3.445 1.645 -16.540 1.00 95.50 208 GLU A N 1
ATOM 1706 C CA . GLU A 1 208 ? 3.599 3.023 -16.976 1.00 95.50 208 GLU A CA 1
ATOM 1707 C C . GLU A 1 208 ? 2.514 3.344 -18.002 1.00 95.50 208 GLU A C 1
ATOM 1709 O O . GLU A 1 208 ? 2.334 2.608 -18.970 1.00 95.50 208 GLU A O 1
ATOM 1714 N N . PHE A 1 209 ? 1.782 4.435 -17.794 1.00 93.06 209 PHE A N 1
ATOM 1715 C CA . PHE A 1 209 ? 0.619 4.770 -18.613 1.00 93.06 209 PHE A CA 1
ATOM 1716 C C . PHE A 1 209 ? 0.488 6.275 -18.818 1.00 93.06 209 PHE A C 1
ATOM 1718 O O . PHE A 1 209 ? 1.004 7.088 -18.040 1.00 93.06 209 PHE A O 1
ATOM 1725 N N . PHE A 1 210 ? -0.187 6.654 -19.899 1.00 93.12 210 PHE A N 1
ATOM 1726 C CA . PHE A 1 210 ? -0.496 8.048 -20.183 1.00 93.12 210 PHE A CA 1
ATOM 1727 C C . PHE A 1 210 ? -1.703 8.488 -19.346 1.00 93.12 210 PHE A C 1
ATOM 1729 O O . PHE A 1 210 ? -2.703 7.786 -19.260 1.00 93.12 210 PHE A O 1
ATOM 1736 N N . LYS A 1 211 ? -1.664 9.683 -18.751 1.00 87.44 211 LYS A N 1
ATOM 1737 C CA . LYS A 1 211 ? -2.714 10.164 -17.824 1.00 87.44 211 LYS A CA 1
ATOM 1738 C C . LYS A 1 211 ? -4.119 10.298 -18.422 1.00 87.44 211 LYS A C 1
ATOM 1740 O O . LYS A 1 211 ? -5.070 10.501 -17.674 1.00 87.44 211 LYS A O 1
ATOM 1745 N N . GLY A 1 212 ? -4.238 10.286 -19.748 1.00 75.38 212 GLY A N 1
ATOM 1746 C CA . GLY A 1 212 ? -5.513 10.364 -20.463 1.00 75.38 212 GLY A CA 1
ATOM 1747 C C . GLY A 1 212 ? -6.052 9.022 -20.962 1.00 75.38 212 GLY A C 1
ATOM 1748 O O . GLY A 1 212 ? -7.005 9.049 -21.740 1.00 75.38 212 GLY A O 1
ATOM 1749 N N . GLU A 1 213 ? -5.423 7.904 -20.589 1.00 68.00 213 GLU A N 1
ATOM 1750 C CA . GLU A 1 213 ? -5.895 6.535 -20.866 1.00 68.00 213 GLU A CA 1
ATOM 1751 C C . GLU A 1 213 ? -6.994 6.075 -19.896 1.00 68.00 213 GLU A C 1
ATOM 1753 O O . GLU A 1 213 ? -7.012 6.529 -18.726 1.00 68.00 213 GLU A O 1
#

Foldseek 3Di:
DDPPPDPDPPLPDPDPDDPPPPPAQVVQEDADDDFAQQVDQDPVNDDAAAPCPPPDAFDKDKDKAFWADDPVWIWGWADDSNHIHTATEPDDDPDDHQFKIWIWIFGWHDDPDIHGDPIDTPDIDGRPVVLVSCLVCVVVVCVNCVVVAPDPPDPDDLNPFPDWGWIDDDQKIKIWTKDDDPFKIKIWIWIWGHDPPHTHTNHIYIHIDTPVD

pLDDT: mean 86.33, std 18.56, range [25.28, 97.94]

Radius of gyration: 18.28 Å; chains: 1; bounding box: 59×40×48 Å

Sequence (213 aa):
MKYFLIIILFLFLFCEKPDEDLSNPLKYLETEDFPLYFQKLPYYGVNGRNGLETLKKDVLVDIKGIYVKGKFVSFLRTFNDSGLFYVPLKDSFSYNSETSLIVVRGTVASNGEPYLSEIEIKSFDDIGKIKDGVEENYPLLLNKIKDEIHNPKSKLRLEDIKTWHCAFSDSTLFVYGRTYDLMYEFDIGILLKKDGDTYSLMKIYAREFFKGE

Organism: NCBI:txid412755

Secondary structure (DSSP, 8-state):
------------SS-SS--GGGG-GGGGEESS---HHHHT--TTS--PEETTTTSPTT-EEEEEEEEEE-SS-EEEEEEETTEEEEEEESS--SSPTTTEEEEEEEEEEEESEEEEEEEEEEEEEE-HHHHHHHHHHHHHHHHHHHHHH--TT----TT----EEEEEETTEEEEEEEEE-SSEEEEEEEEEEEETTEEEEEEEEEEEEETT-